Protein AF-A0A0G0TPB8-F1 (afdb_monomer)

Radius of gyration: 19.79 Å; Cα contacts (8 Å, |Δi|>4): 328; chains: 1; bounding box: 51×43×64 Å

Solvent-accessible surface area (backbone atoms only — not comparable to full-atom values): 12669 Å² total; per-residue (Å²): 131,54,72,66,58,53,48,56,53,43,53,53,51,71,68,60,55,31,54,66,52,19,24,69,73,69,74,42,56,58,91,83,31,72,67,28,42,52,45,13,52,51,45,42,54,52,45,52,55,52,38,32,52,50,25,52,74,71,70,32,34,21,80,76,39,40,36,69,59,51,52,48,49,42,44,77,72,57,35,41,78,72,44,77,49,76,49,82,45,75,45,99,87,70,53,73,44,65,36,38,38,36,35,29,36,23,84,87,65,58,31,41,33,45,36,30,37,32,61,57,96,49,86,88,48,72,45,17,56,58,49,32,36,37,39,42,25,28,46,46,74,87,50,80,77,90,56,65,54,66,80,59,45,80,70,40,48,72,51,78,59,88,51,33,35,39,37,37,35,58,43,52,45,41,36,57,64,50,51,52,50,48,60,74,69,30,55,67,35,80,68,71,88,89,55,69,51,73,86,48,48,84,78,52,70,69,80,65,91,75,59,54,66,72,54,33,53,65,60,54,69,63,70,85,126

Foldseek 3Di:
DDLVVLLVVLLVLLPDQLLVVLCVVVVDHPVPDPVSVVSSVVSVVVSLVVNQVSCVVSLAAHAFAFPVSLVVVVVVVQKDWQDKDWDWDQDPVRDIDIKIWTWIARPPLGKIKTWMWDDPPPNVDGITTPWMKMKFKFFQQPPDPPHPVVSLVSFWDWDDDPRMIIIMGIRNHCVVSNVVVRVVRGRTDDDDQPDAPPVCCVVPVPPPPRGDVVVCSNRVVPPPD

Secondary structure (DSSP, 8-state):
--HHHHHHHHHHHHT--HHHHHHHHHSS-TTT-HHHHHHHHHHHHHHHHHHHHHHHHTT---TT-BHHHHHHHHHHTT-EEEEEEE--EE-TTS-EE--EEEEEEETTTTEEEEEEEE--SSTTSPPEEEEEEEEEEEE-TT-TTT--HHHHHTT-EEEEETTEEEEEEESSS-HHHHHHHHHHHS-B-PPPSSS--HHHHTTS-S--TT--HHHHHHTT-----

pLDDT: mean 84.25, std 13.49, range [40.12, 98.12]

Mean predicted aligned error: 7.05 Å

Nearest PDB structures (foldseek):
  7yyh-assembly1_P  TM=4.999E-01  e=2.834E-01  Homo sapiens
  5ay6-assembly2_B  TM=5.847E-01  e=3.448E+00  Caulobacter vibrioides CB15
  5boi-assembly1_A  TM=3.529E-01  e=2.296E+00  Priestia megaterium QM B1551
  6etz-assembly1_A  TM=4.409E-01  e=3.254E+00  Arthrobacter sp. 32cB

Structure (mmCIF, N/CA/C/O backbone):
data_AF-A0A0G0TPB8-F1
#
_entry.id   AF-A0A0G0TPB8-F1
#
loop_
_atom_site.group_PDB
_atom_site.id
_atom_site.type_symbol
_atom_site.label_atom_id
_atom_site.label_alt_id
_atom_site.label_comp_id
_atom_site.label_asym_id
_atom_site.label_entity_id
_atom_site.label_seq_id
_atom_site.pdbx_PDB_ins_code
_atom_site.Cartn_x
_atom_site.Cartn_y
_atom_site.Cartn_z
_atom_site.occupancy
_atom_site.B_iso_or_equiv
_atom_site.auth_seq_id
_atom_site.auth_comp_id
_atom_site.auth_asym_id
_atom_site.auth_atom_id
_atom_site.pdbx_PDB_model_num
ATOM 1 N N . MET A 1 1 ? 5.332 -19.144 14.703 1.00 65.06 1 MET A N 1
ATOM 2 C CA . MET A 1 1 ? 4.129 -18.296 14.559 1.00 65.06 1 MET A CA 1
ATOM 3 C C . MET A 1 1 ? 3.585 -18.576 13.172 1.00 65.06 1 MET A C 1
ATOM 5 O O . MET A 1 1 ? 4.408 -18.693 12.275 1.00 65.06 1 MET A O 1
ATOM 9 N N . SER A 1 2 ? 2.285 -18.808 13.004 1.00 84.50 2 SER A N 1
ATOM 10 C CA . SER A 1 2 ? 1.725 -19.054 11.665 1.00 84.50 2 SER A CA 1
ATOM 11 C C . SER A 1 2 ? 1.665 -17.760 10.846 1.00 84.50 2 SER A C 1
ATOM 13 O O . SER A 1 2 ? 1.610 -16.671 11.423 1.00 84.50 2 SER A O 1
ATOM 15 N N . ASP A 1 3 ? 1.621 -17.877 9.518 1.00 78.25 3 ASP A N 1
ATOM 16 C CA . ASP A 1 3 ? 1.473 -16.731 8.606 1.00 78.25 3 ASP A CA 1
ATOM 17 C C . ASP A 1 3 ? 0.225 -15.899 8.943 1.00 78.25 3 ASP A C 1
ATOM 19 O O . ASP A 1 3 ? 0.267 -14.671 8.972 1.00 78.25 3 ASP A O 1
ATOM 23 N N . GLU A 1 4 ? -0.864 -16.567 9.332 1.00 78.81 4 GLU A N 1
ATOM 24 C CA . GLU A 1 4 ? -2.094 -15.907 9.772 1.00 78.81 4 GLU A CA 1
ATOM 25 C C . GLU A 1 4 ? -1.892 -15.086 11.057 1.00 78.81 4 GLU A C 1
ATOM 27 O O . GLU A 1 4 ? -2.358 -13.954 11.163 1.00 78.81 4 GLU A O 1
ATOM 32 N N . GLN A 1 5 ? -1.139 -15.598 12.035 1.00 84.50 5 GLN A N 1
ATOM 33 C CA . GLN A 1 5 ? -0.841 -14.847 13.261 1.00 84.50 5 GLN A CA 1
ATOM 34 C C . GLN A 1 5 ? 0.007 -13.601 12.976 1.00 84.50 5 GLN A C 1
ATOM 36 O O . GLN A 1 5 ? -0.231 -12.541 13.565 1.00 84.50 5 GLN A O 1
ATOM 41 N N . LEU A 1 6 ? 0.979 -13.715 12.068 1.00 79.38 6 LEU A N 1
ATOM 42 C CA . LEU A 1 6 ? 1.801 -12.592 11.618 1.00 79.38 6 LEU A CA 1
ATOM 43 C C . LEU A 1 6 ? 0.958 -11.536 10.890 1.00 79.38 6 LEU A C 1
ATOM 45 O O . LEU A 1 6 ? 1.081 -10.343 11.179 1.00 79.38 6 LEU A O 1
ATOM 49 N N . ARG A 1 7 ? 0.028 -11.964 10.032 1.00 78.19 7 ARG A N 1
ATOM 50 C CA . ARG A 1 7 ? -0.902 -11.078 9.321 1.00 78.19 7 ARG A CA 1
ATOM 51 C C . ARG A 1 7 ? -1.844 -10.343 10.269 1.00 78.19 7 ARG A C 1
ATOM 53 O O . ARG A 1 7 ? -1.973 -9.123 10.188 1.00 78.19 7 ARG A O 1
ATOM 60 N N . GLN A 1 8 ? -2.446 -11.044 11.226 1.00 83.12 8 GLN A N 1
ATOM 61 C CA . GLN A 1 8 ? -3.295 -10.415 12.243 1.00 83.12 8 GLN A CA 1
ATOM 62 C C . GLN A 1 8 ? -2.513 -9.408 13.093 1.00 83.12 8 GLN A C 1
ATOM 64 O O . GLN A 1 8 ? -3.030 -8.353 13.467 1.00 83.12 8 GLN A O 1
ATOM 69 N N . ARG A 1 9 ? -1.237 -9.689 13.376 1.00 86.31 9 ARG A N 1
ATOM 70 C CA . ARG A 1 9 ? -0.341 -8.746 14.058 1.00 86.31 9 ARG A CA 1
ATOM 71 C C . ARG A 1 9 ? -0.072 -7.499 13.204 1.00 86.31 9 ARG A C 1
ATOM 73 O O . ARG A 1 9 ? -0.053 -6.404 13.768 1.00 86.31 9 ARG A O 1
ATOM 80 N N . ALA A 1 10 ? 0.093 -7.641 11.888 1.00 86.56 10 ALA A N 1
ATOM 81 C CA . ALA A 1 10 ? 0.250 -6.518 10.960 1.00 86.56 10 ALA A CA 1
ATOM 82 C C . ALA A 1 10 ? -1.021 -5.658 10.878 1.00 86.56 10 ALA A C 1
ATOM 84 O O . ALA A 1 10 ? -0.946 -4.443 11.062 1.00 86.56 10 ALA A O 1
ATOM 85 N N . LEU A 1 11 ? -2.195 -6.277 10.712 1.00 83.56 11 LEU A N 1
ATOM 86 C CA . LEU A 1 11 ? -3.485 -5.576 10.682 1.00 83.56 11 LEU A CA 1
ATOM 87 C C . LEU A 1 11 ? -3.738 -4.787 11.971 1.00 83.56 11 LEU A C 1
ATOM 89 O O . LEU A 1 11 ? -4.071 -3.606 11.914 1.00 83.56 11 LEU A O 1
ATOM 93 N N . LYS A 1 12 ? -3.476 -5.387 13.138 1.00 86.00 12 LYS A N 1
ATOM 94 C CA . LYS A 1 12 ? -3.580 -4.686 14.428 1.00 86.00 12 LYS A CA 1
ATOM 95 C C . LYS A 1 12 ? -2.641 -3.484 14.528 1.00 86.00 12 LYS A C 1
ATOM 97 O O . LYS A 1 12 ? -3.030 -2.461 15.076 1.00 86.00 12 LYS A O 1
ATOM 102 N N . ALA A 1 13 ? -1.415 -3.590 14.010 1.00 87.81 13 ALA A N 1
ATOM 103 C CA . ALA A 1 13 ? -0.473 -2.468 14.000 1.00 87.81 13 ALA A CA 1
ATOM 104 C C . ALA A 1 13 ? -0.914 -1.337 13.051 1.00 87.81 13 ALA A C 1
ATOM 106 O O . ALA A 1 13 ? -0.653 -0.164 13.325 1.00 87.81 13 ALA A O 1
ATOM 107 N N . LEU A 1 14 ? -1.589 -1.682 11.949 1.00 86.81 14 LEU A N 1
ATOM 108 C CA . LEU A 1 14 ? -2.153 -0.724 10.993 1.00 86.81 14 LEU A CA 1
ATOM 109 C C . LEU A 1 14 ? -3.384 0.006 11.545 1.00 86.81 14 LEU A C 1
ATOM 111 O O . LEU A 1 14 ? -3.577 1.168 11.214 1.00 86.81 14 LEU A O 1
ATOM 115 N N . MET A 1 15 ? -4.176 -0.652 12.394 1.00 86.56 15 MET A N 1
ATOM 116 C CA . MET A 1 15 ? -5.369 -0.083 13.038 1.00 86.56 15 MET A CA 1
ATOM 117 C C . MET A 1 15 ? -5.074 0.674 14.343 1.00 86.56 15 MET A C 1
ATOM 119 O O . MET A 1 15 ? -5.999 1.107 15.023 1.00 86.56 15 MET A O 1
ATOM 123 N N . PHE A 1 16 ? -3.806 0.798 14.740 1.00 89.56 16 PHE A N 1
ATOM 124 C CA . PHE A 1 16 ? -3.444 1.474 15.981 1.00 89.56 16 PHE A CA 1
ATOM 125 C C . PHE A 1 16 ? -3.692 2.984 15.881 1.00 89.56 16 PHE A C 1
ATOM 127 O O . PHE A 1 16 ? -3.010 3.678 15.123 1.00 89.56 16 PHE A O 1
ATOM 134 N N . ASP A 1 17 ? -4.616 3.481 16.700 1.00 91.00 17 ASP A N 1
ATOM 135 C CA . ASP A 1 17 ? -4.888 4.905 16.864 1.00 91.00 17 ASP A CA 1
ATOM 136 C C . ASP A 1 17 ? -4.064 5.467 18.029 1.00 91.00 17 ASP A C 1
ATOM 138 O O . ASP A 1 17 ? -4.270 5.138 19.202 1.00 91.00 17 ASP A O 1
ATOM 142 N N . SER A 1 18 ? -3.081 6.303 17.692 1.00 94.00 18 SER A N 1
ATOM 143 C CA . SER A 1 18 ? -2.176 6.895 18.673 1.00 94.00 18 SER A CA 1
ATOM 144 C C . SER A 1 18 ? -2.835 7.948 19.558 1.00 94.00 18 SER A C 1
ATOM 146 O O . SER A 1 18 ? -2.390 8.107 20.692 1.00 94.00 18 SER A O 1
ATOM 148 N N . LEU A 1 19 ? -3.844 8.669 19.057 1.00 94.12 19 LEU A N 1
ATOM 149 C CA . LEU A 1 19 ? -4.528 9.704 19.834 1.00 94.12 19 LEU A CA 1
ATOM 150 C C . LEU A 1 19 ? -5.534 9.064 20.781 1.00 94.12 19 LEU A C 1
ATOM 152 O O . LEU A 1 19 ? -5.430 9.294 21.979 1.00 94.12 19 LEU A O 1
ATOM 156 N N . ASP A 1 20 ? -6.391 8.169 20.289 1.00 94.62 20 ASP A N 1
ATOM 157 C CA . ASP A 1 20 ? -7.335 7.420 21.135 1.00 94.62 20 ASP A CA 1
ATOM 158 C C . ASP A 1 20 ? -6.603 6.639 22.244 1.00 94.62 20 ASP A C 1
ATOM 160 O O . ASP A 1 20 ? -7.018 6.632 23.404 1.00 94.62 20 ASP A O 1
ATOM 164 N N . THR A 1 21 ? -5.447 6.041 21.930 1.00 95.69 21 THR A N 1
ATOM 165 C CA . THR A 1 21 ? -4.610 5.390 22.951 1.00 95.69 21 THR A CA 1
ATOM 166 C C . THR A 1 21 ? -4.094 6.387 23.992 1.00 95.69 21 THR A C 1
ATOM 168 O O . THR A 1 21 ? -4.091 6.073 25.182 1.00 95.69 21 THR A O 1
ATOM 171 N N . ALA A 1 22 ? -3.649 7.574 23.572 1.00 96.62 22 ALA A N 1
ATOM 172 C CA . ALA A 1 22 ? -3.155 8.594 24.491 1.00 96.62 22 ALA A CA 1
ATOM 173 C C . ALA A 1 22 ? -4.271 9.124 25.402 1.00 96.62 22 ALA A C 1
ATOM 175 O O . ALA A 1 22 ? -4.070 9.174 26.613 1.00 96.62 22 ALA A O 1
ATOM 176 N N . GLU A 1 23 ? -5.450 9.419 24.853 1.00 97.56 23 GLU A N 1
ATOM 177 C CA . GLU A 1 23 ? -6.621 9.871 25.616 1.00 97.56 23 GLU A CA 1
ATOM 178 C C . GLU A 1 23 ? -7.061 8.836 26.656 1.00 97.56 23 GLU A C 1
ATOM 180 O O . GLU A 1 23 ? -7.359 9.180 27.799 1.00 97.56 23 GLU A O 1
ATOM 185 N N . LYS A 1 24 ? -7.037 7.543 26.305 1.00 97.19 24 LYS A N 1
ATOM 186 C CA . LYS A 1 24 ? -7.332 6.449 27.248 1.00 97.19 24 LYS A CA 1
ATOM 187 C C . LYS A 1 24 ? -6.331 6.361 28.398 1.00 97.19 24 LYS A C 1
ATOM 189 O O . LYS A 1 24 ? -6.709 5.952 29.492 1.00 97.19 24 LYS A O 1
ATOM 194 N N . ILE A 1 25 ? -5.066 6.707 28.159 1.00 96.75 25 ILE A N 1
ATOM 195 C CA . ILE A 1 25 ? -4.014 6.680 29.184 1.00 96.75 25 ILE A CA 1
ATOM 196 C C . ILE A 1 25 ? -4.107 7.907 30.095 1.00 96.75 25 ILE A C 1
ATOM 198 O O . ILE A 1 25 ? -3.975 7.770 31.310 1.00 96.75 25 ILE A O 1
ATOM 202 N N . THR A 1 26 ? -4.312 9.100 29.532 1.00 96.44 26 THR A N 1
ATOM 203 C CA . THR A 1 26 ? -4.343 10.357 30.299 1.00 96.44 26 THR A CA 1
ATOM 204 C C . THR A 1 26 ? -5.707 10.645 30.920 1.00 96.44 26 THR A C 1
ATOM 206 O O . THR A 1 26 ? -5.790 11.407 31.883 1.00 96.44 26 THR A O 1
ATOM 209 N N . GLY A 1 27 ? -6.777 10.057 30.380 1.00 97.69 27 GLY A N 1
ATOM 210 C CA . GLY A 1 27 ? -8.162 10.376 30.724 1.00 97.69 27 GLY A CA 1
ATOM 211 C C . GLY A 1 27 ? -8.611 11.755 30.232 1.00 97.69 27 GLY A C 1
ATOM 212 O O . GLY A 1 27 ? -9.632 12.259 30.701 1.00 97.69 27 GLY A O 1
ATOM 213 N N . LYS A 1 28 ? -7.850 12.389 29.334 1.00 97.44 28 LYS A N 1
ATOM 214 C CA . LYS A 1 28 ? -8.099 13.742 28.825 1.00 97.44 28 LYS A CA 1
ATOM 215 C C . LYS A 1 28 ? -8.183 13.739 27.303 1.00 97.44 28 LYS A C 1
ATOM 217 O O . LYS A 1 28 ? -7.559 12.911 26.655 1.00 97.44 28 LYS A O 1
ATOM 222 N N . SER A 1 29 ? -8.929 14.697 26.760 1.00 96.38 29 SER A N 1
ATOM 223 C CA . SER A 1 29 ? -9.060 14.913 25.317 1.00 96.38 29 SER A CA 1
ATOM 224 C C . SER A 1 29 ? -7.788 15.525 24.732 1.00 96.38 29 SER A C 1
ATOM 226 O O . SER A 1 29 ? -7.247 16.482 25.297 1.00 96.38 29 SER A O 1
ATOM 228 N N . TYR A 1 30 ? -7.346 15.052 23.563 1.00 94.19 30 TYR A N 1
ATOM 229 C CA . TYR A 1 30 ? -6.230 15.680 22.844 1.00 94.19 30 TYR A CA 1
ATOM 230 C C . TYR A 1 30 ? -6.567 17.105 22.386 1.00 94.19 30 TYR A C 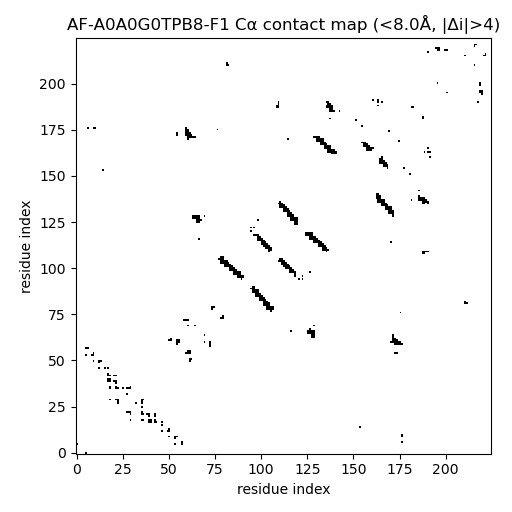1
ATOM 232 O O . TYR A 1 30 ? -5.656 17.882 22.113 1.00 94.19 30 TYR A O 1
ATOM 240 N N . ALA A 1 31 ? -7.853 17.457 22.276 1.00 95.69 31 ALA A N 1
ATOM 241 C CA . ALA A 1 31 ? -8.271 18.795 21.863 1.00 95.69 31 ALA A CA 1
ATOM 242 C C . ALA A 1 31 ? -7.902 19.866 22.902 1.00 95.69 31 ALA A C 1
ATOM 244 O O . ALA A 1 31 ? -7.664 21.015 22.534 1.00 95.69 31 ALA A O 1
ATOM 245 N N . ASP A 1 32 ? -7.816 19.474 24.177 1.00 96.31 32 ASP A N 1
ATOM 246 C CA . ASP A 1 32 ? -7.723 20.403 25.305 1.00 96.31 32 ASP A CA 1
ATOM 247 C C . ASP A 1 32 ? -6.453 20.213 26.153 1.00 96.31 32 ASP A C 1
ATOM 249 O O . ASP A 1 32 ? -6.181 21.016 27.046 1.00 96.31 32 ASP A O 1
ATOM 253 N N . ASP A 1 33 ? -5.661 19.164 25.904 1.00 97.50 33 ASP A N 1
ATOM 254 C CA . ASP A 1 33 ? -4.532 18.789 26.757 1.00 97.50 33 ASP A CA 1
ATOM 255 C C . ASP A 1 33 ? -3.244 18.513 25.962 1.00 97.50 33 ASP A C 1
ATOM 257 O O . ASP A 1 33 ? -3.110 17.538 25.219 1.00 97.50 33 ASP A O 1
ATOM 261 N N . ALA A 1 34 ? -2.249 19.382 26.164 1.00 96.75 34 ALA A N 1
ATOM 262 C CA . ALA A 1 34 ? -0.961 19.311 25.475 1.00 96.75 34 ALA A CA 1
ATOM 263 C C . ALA A 1 34 ? -0.146 18.052 25.830 1.00 96.75 34 ALA A C 1
ATOM 265 O O . ALA A 1 34 ? 0.594 17.542 24.986 1.00 96.75 34 ALA A O 1
ATOM 266 N N . GLU A 1 35 ? -0.283 17.528 27.053 1.00 96.38 35 GLU A N 1
ATOM 267 C CA . GLU A 1 35 ? 0.393 16.290 27.463 1.00 96.38 35 GLU A CA 1
ATOM 268 C C . GLU A 1 35 ? -0.161 15.082 26.698 1.00 96.38 35 GLU A C 1
ATOM 270 O O . GLU A 1 35 ? 0.608 14.241 26.227 1.00 96.38 35 GLU A O 1
ATOM 275 N N . THR A 1 36 ? -1.477 15.033 26.493 1.00 96.94 36 THR A N 1
ATOM 276 C CA . THR A 1 36 ? -2.160 14.010 25.692 1.00 96.94 36 THR A CA 1
ATOM 277 C C . THR A 1 36 ? -1.712 14.062 24.234 1.00 96.94 36 THR A C 1
ATOM 279 O O . THR A 1 36 ? -1.386 13.022 23.658 1.00 96.94 36 THR A O 1
ATOM 282 N N . ILE A 1 37 ? -1.581 15.260 23.650 1.00 95.62 37 ILE A N 1
ATOM 283 C CA . ILE A 1 37 ? -1.002 15.436 22.306 1.00 95.62 37 ILE A CA 1
ATOM 284 C C . ILE A 1 37 ? 0.427 14.873 22.254 1.00 95.62 37 ILE A C 1
ATOM 286 O O . ILE A 1 37 ? 0.766 14.102 21.351 1.00 95.62 37 ILE A O 1
ATOM 290 N N . GLN A 1 38 ? 1.273 15.226 23.227 1.00 96.88 38 GLN A N 1
ATOM 291 C CA . GLN A 1 38 ? 2.673 14.796 23.272 1.00 96.88 38 GLN A CA 1
ATOM 292 C C . GLN A 1 38 ? 2.809 13.273 23.433 1.00 96.88 38 GLN A C 1
ATOM 294 O O . GLN A 1 38 ? 3.652 12.639 22.780 1.00 96.88 38 GLN A O 1
ATOM 299 N N . LEU A 1 39 ? 1.964 12.666 24.268 1.00 96.31 39 LEU A N 1
ATOM 300 C CA . LEU A 1 39 ? 1.881 11.216 24.401 1.00 96.31 39 LEU A CA 1
ATOM 301 C C . LEU A 1 39 ? 1.417 10.577 23.088 1.00 96.31 39 LEU A C 1
ATOM 303 O O . LEU A 1 39 ? 2.039 9.618 22.633 1.00 96.31 39 LEU A O 1
ATOM 307 N N . GLY A 1 40 ? 0.414 11.157 22.427 1.00 96.69 40 GLY A N 1
ATOM 308 C CA . GLY A 1 40 ? -0.051 10.731 21.107 1.00 96.69 40 GLY A CA 1
ATOM 309 C C . GLY A 1 40 ? 1.072 10.715 20.070 1.00 96.69 40 GLY A C 1
ATOM 310 O O . GLY A 1 40 ? 1.270 9.710 19.384 1.00 96.69 40 GLY A O 1
ATOM 311 N N . PHE A 1 41 ? 1.896 11.765 20.009 1.00 96.12 41 PHE A N 1
ATOM 312 C CA . PHE A 1 41 ? 3.087 11.780 19.151 1.00 96.12 41 PHE A CA 1
ATOM 313 C C . PHE A 1 41 ? 4.083 10.673 19.506 1.00 96.12 41 PHE A C 1
ATOM 315 O O . PHE A 1 41 ? 4.636 10.031 18.610 1.00 96.12 41 PHE A O 1
ATOM 322 N N . THR A 1 42 ? 4.299 10.408 20.793 1.00 95.88 42 THR A N 1
ATOM 323 C CA . THR A 1 42 ? 5.200 9.339 21.248 1.00 95.88 42 THR A CA 1
ATOM 324 C C . THR A 1 42 ? 4.689 7.964 20.816 1.00 95.88 42 THR A C 1
ATOM 326 O O . THR A 1 42 ? 5.435 7.185 20.213 1.00 95.88 42 THR A O 1
ATOM 329 N N . CYS A 1 43 ? 3.401 7.689 21.038 1.00 94.69 43 CYS A N 1
ATOM 330 C CA . CYS A 1 43 ? 2.726 6.473 20.592 1.00 94.69 43 CYS A CA 1
ATOM 331 C C . CYS A 1 43 ? 2.801 6.312 19.068 1.00 94.69 43 CYS A C 1
ATOM 333 O O . CYS A 1 43 ? 3.106 5.222 18.580 1.00 94.69 43 CYS A O 1
ATOM 335 N N . LEU A 1 44 ? 2.602 7.394 18.308 1.00 94.12 44 LEU A N 1
ATOM 336 C CA . LEU A 1 44 ? 2.725 7.392 16.850 1.00 94.12 44 LEU A CA 1
ATOM 337 C C . LEU A 1 44 ? 4.130 6.972 16.397 1.00 94.12 44 LEU A C 1
ATOM 339 O O . LEU A 1 44 ? 4.258 6.125 15.513 1.00 94.12 44 LEU A O 1
ATOM 343 N N . GLN A 1 45 ? 5.189 7.536 16.987 1.00 94.06 45 GLN A N 1
ATOM 344 C CA . GLN A 1 45 ? 6.570 7.202 16.610 1.00 94.06 45 GLN A CA 1
ATOM 345 C C . GLN A 1 45 ? 6.924 5.751 16.952 1.00 94.06 45 GLN A C 1
ATOM 347 O O . GLN A 1 45 ? 7.496 5.037 16.123 1.00 94.06 45 GLN A O 1
ATOM 352 N N . GLN A 1 46 ? 6.528 5.281 18.137 1.00 93.75 46 GLN A N 1
ATOM 353 C CA . GLN A 1 46 ? 6.721 3.884 18.529 1.00 93.75 46 GLN A CA 1
ATOM 354 C C . GLN A 1 46 ? 5.962 2.930 17.600 1.00 93.75 46 GLN A C 1
ATOM 356 O O . GLN A 1 46 ? 6.538 1.943 17.129 1.00 93.75 46 GLN A O 1
ATOM 361 N N . ASN A 1 47 ? 4.703 3.241 17.268 1.00 93.19 47 ASN A N 1
ATOM 362 C CA . ASN A 1 47 ? 3.923 2.418 16.352 1.00 93.19 47 ASN A CA 1
ATOM 363 C C . ASN A 1 47 ? 4.509 2.423 14.936 1.00 93.19 47 ASN A C 1
ATOM 365 O O . ASN A 1 47 ? 4.567 1.370 14.311 1.00 93.19 47 ASN A O 1
ATOM 369 N N . LYS A 1 48 ? 5.025 3.556 14.437 1.00 91.62 48 LYS A N 1
ATOM 370 C CA . LYS A 1 48 ? 5.723 3.616 13.138 1.00 91.62 48 LYS A CA 1
ATOM 371 C C . LYS A 1 48 ? 6.904 2.645 13.079 1.00 91.62 48 LYS A C 1
ATOM 373 O O . LYS A 1 48 ? 7.006 1.879 12.122 1.00 91.62 48 LYS A O 1
ATOM 378 N N . MET A 1 49 ? 7.761 2.631 14.104 1.00 92.31 49 MET A N 1
ATOM 379 C CA . MET A 1 49 ? 8.899 1.702 14.171 1.00 92.31 49 MET A CA 1
ATOM 380 C C . MET A 1 49 ? 8.443 0.243 14.254 1.00 92.31 49 MET A C 1
ATOM 382 O O . MET A 1 49 ? 8.923 -0.604 13.499 1.00 92.31 49 MET A O 1
ATOM 386 N N . ARG A 1 50 ? 7.475 -0.046 15.131 1.00 92.50 50 ARG A N 1
ATOM 387 C CA . ARG A 1 50 ? 6.909 -1.389 15.303 1.00 92.50 50 ARG A CA 1
ATOM 388 C C . ARG A 1 50 ? 6.265 -1.906 14.015 1.00 92.50 50 ARG A C 1
ATOM 390 O O . ARG A 1 50 ? 6.535 -3.034 13.614 1.00 92.50 50 ARG A O 1
ATOM 397 N N . LYS A 1 51 ? 5.432 -1.089 13.369 1.00 92.94 51 LYS A N 1
ATOM 398 C CA . LYS A 1 51 ? 4.754 -1.402 12.107 1.00 92.94 51 LYS A CA 1
ATOM 399 C C . LYS A 1 51 ? 5.767 -1.692 11.007 1.00 92.94 51 LYS A C 1
ATOM 401 O O . LYS A 1 51 ? 5.641 -2.710 10.337 1.00 92.94 51 LYS A O 1
ATOM 406 N N . ARG A 1 52 ? 6.804 -0.858 10.867 1.00 94.31 52 ARG A N 1
ATOM 407 C CA . ARG A 1 52 ? 7.885 -1.091 9.900 1.00 94.31 52 ARG A CA 1
ATOM 408 C C . ARG A 1 52 ? 8.550 -2.451 10.106 1.00 94.31 52 ARG A C 1
ATOM 410 O O . ARG A 1 52 ? 8.720 -3.174 9.135 1.00 94.31 52 ARG A O 1
ATOM 417 N N . ALA A 1 53 ? 8.896 -2.799 11.346 1.00 93.56 53 ALA A N 1
ATOM 418 C CA . ALA A 1 53 ? 9.527 -4.082 11.649 1.00 93.56 53 ALA A CA 1
ATOM 419 C C . ALA A 1 53 ? 8.620 -5.273 11.299 1.00 93.56 53 ALA A C 1
ATOM 421 O O . ALA A 1 53 ? 9.080 -6.211 10.661 1.00 93.56 53 ALA A O 1
ATOM 422 N N . ILE A 1 54 ? 7.332 -5.209 11.660 1.00 93.50 54 ILE A N 1
ATOM 423 C CA . ILE A 1 54 ? 6.362 -6.278 11.369 1.00 93.50 54 ILE A CA 1
ATOM 424 C C . ILE A 1 54 ? 6.153 -6.444 9.861 1.00 93.50 54 ILE A C 1
ATOM 426 O O . ILE A 1 54 ? 6.166 -7.565 9.372 1.00 93.50 54 ILE A O 1
ATOM 430 N N . LEU A 1 55 ? 5.961 -5.345 9.127 1.00 95.06 55 LEU A N 1
ATOM 431 C CA . LEU A 1 55 ? 5.741 -5.387 7.679 1.00 95.06 55 LEU A CA 1
ATOM 432 C C . LEU A 1 55 ? 6.977 -5.910 6.935 1.00 95.06 55 LEU A C 1
ATOM 434 O O . LEU A 1 55 ? 6.844 -6.742 6.045 1.00 95.06 55 LEU A O 1
ATOM 438 N N . ALA A 1 56 ? 8.176 -5.492 7.350 1.00 94.38 56 ALA A N 1
ATOM 439 C CA . ALA A 1 56 ? 9.423 -6.024 6.806 1.00 94.38 56 ALA A CA 1
ATOM 440 C C . ALA A 1 56 ? 9.591 -7.528 7.098 1.00 94.38 56 ALA A C 1
ATOM 442 O O . ALA A 1 56 ? 10.008 -8.274 6.218 1.00 94.38 56 ALA A O 1
ATOM 443 N N . GLU A 1 57 ? 9.236 -7.979 8.308 1.00 92.94 57 GLU A N 1
ATOM 444 C CA . GLU A 1 57 ? 9.295 -9.392 8.724 1.00 92.94 57 GLU A CA 1
ATOM 445 C C . GLU A 1 57 ? 8.444 -10.298 7.819 1.00 92.94 57 GLU A C 1
ATOM 447 O O . GLU A 1 57 ? 8.845 -11.424 7.537 1.00 92.94 57 GLU A O 1
ATOM 452 N N . ILE A 1 58 ? 7.307 -9.800 7.320 1.00 92.94 58 ILE A N 1
ATOM 453 C CA . ILE A 1 58 ? 6.394 -10.553 6.443 1.00 92.94 58 ILE A CA 1
ATOM 454 C C . ILE A 1 58 ? 6.622 -10.304 4.942 1.00 92.94 58 ILE A C 1
ATOM 456 O O . ILE A 1 58 ? 5.834 -10.771 4.124 1.00 92.94 58 ILE A O 1
ATOM 460 N N . GLY A 1 59 ? 7.670 -9.561 4.568 1.00 94.44 59 GLY A N 1
ATOM 461 C CA . GLY A 1 59 ? 7.977 -9.262 3.165 1.00 94.44 59 GLY A CA 1
ATOM 462 C C . GLY A 1 59 ? 7.005 -8.287 2.489 1.00 94.44 59 GLY A C 1
ATOM 463 O O . GLY A 1 59 ? 6.846 -8.329 1.272 1.00 94.44 59 GLY A O 1
ATOM 464 N N . ASP A 1 60 ? 6.346 -7.420 3.259 1.00 96.12 60 ASP A N 1
ATOM 465 C CA . ASP A 1 60 ? 5.419 -6.408 2.749 1.00 96.12 60 ASP A CA 1
ATOM 466 C C . ASP A 1 60 ? 6.108 -5.038 2.593 1.00 96.12 60 ASP A C 1
ATOM 468 O O . ASP A 1 60 ? 7.206 -4.789 3.103 1.00 96.12 60 ASP A O 1
ATOM 472 N N . THR A 1 61 ? 5.454 -4.108 1.899 1.00 96.69 61 THR A N 1
ATOM 473 C CA . THR A 1 61 ? 5.921 -2.727 1.810 1.00 96.69 61 THR A CA 1
ATOM 474 C C . THR A 1 61 ? 5.819 -2.036 3.163 1.00 96.69 61 THR A C 1
ATOM 476 O O . THR A 1 61 ? 4.912 -2.274 3.963 1.00 96.69 61 THR A O 1
ATOM 479 N N . HIS A 1 62 ? 6.760 -1.140 3.436 1.00 95.56 62 HIS A N 1
ATOM 480 C CA . HIS A 1 62 ? 6.817 -0.392 4.683 1.00 95.56 62 HIS A CA 1
ATOM 481 C C . HIS A 1 62 ? 7.463 0.975 4.470 1.00 95.56 62 HIS A C 1
ATOM 483 O O . HIS A 1 62 ? 8.191 1.196 3.499 1.00 95.56 62 HIS A O 1
ATOM 489 N N . ALA A 1 63 ? 7.277 1.885 5.429 1.00 91.56 63 ALA A N 1
ATOM 490 C CA . ALA A 1 63 ? 7.901 3.201 5.387 1.00 91.56 63 ALA A CA 1
ATOM 491 C C . ALA A 1 63 ? 9.419 3.095 5.149 1.00 91.56 63 ALA A C 1
ATOM 493 O O . ALA A 1 63 ? 10.134 2.393 5.874 1.00 91.56 63 ALA A O 1
ATOM 494 N N . GLY A 1 64 ? 9.895 3.791 4.113 1.00 90.69 64 GLY A N 1
ATOM 495 C CA . GLY A 1 64 ? 11.301 3.803 3.715 1.00 90.69 64 GLY A CA 1
ATOM 496 C C . GLY A 1 64 ? 11.803 2.512 3.061 1.00 90.69 64 GLY A C 1
ATOM 497 O O . GLY A 1 64 ? 13.010 2.283 3.086 1.00 90.69 64 GLY A O 1
ATOM 498 N N . ILE A 1 65 ? 10.921 1.660 2.522 1.00 95.19 65 ILE A N 1
ATOM 499 C CA . ILE A 1 65 ? 11.334 0.520 1.692 1.00 95.19 65 ILE A CA 1
ATOM 500 C C . ILE A 1 65 ? 12.142 1.007 0.482 1.00 95.19 65 ILE A C 1
ATOM 502 O O . ILE A 1 65 ? 11.810 2.026 -0.137 1.00 95.19 65 ILE A O 1
ATOM 506 N N . PHE A 1 66 ? 13.218 0.287 0.157 1.00 95.12 66 PHE A N 1
ATOM 507 C CA . PHE A 1 66 ? 14.020 0.595 -1.018 1.00 95.12 66 PHE A CA 1
ATOM 508 C C . PHE A 1 66 ? 13.228 0.343 -2.295 1.00 95.12 66 PHE A C 1
ATOM 510 O O . PHE A 1 66 ? 12.401 -0.562 -2.382 1.00 95.12 66 PHE A O 1
ATOM 517 N N . TRP A 1 67 ? 13.520 1.140 -3.315 1.00 94.81 67 TRP A N 1
ATOM 518 C CA . TRP A 1 67 ? 12.840 1.073 -4.599 1.00 94.81 67 TRP A CA 1
ATOM 519 C C . TRP A 1 67 ? 12.928 -0.317 -5.236 1.00 94.81 67 TRP A C 1
ATOM 521 O O . TRP A 1 67 ? 11.924 -0.842 -5.699 1.00 94.81 67 TRP A O 1
ATOM 531 N N . ASN A 1 68 ? 14.104 -0.947 -5.196 1.00 94.56 68 ASN A N 1
ATOM 532 C CA . ASN A 1 68 ? 14.299 -2.283 -5.761 1.00 94.56 68 ASN A CA 1
ATOM 533 C C . ASN A 1 68 ? 13.506 -3.361 -5.009 1.00 94.56 68 ASN A C 1
ATOM 535 O O . ASN A 1 68 ? 12.960 -4.259 -5.646 1.00 94.56 68 ASN A O 1
ATOM 539 N N . ASP A 1 69 ? 13.404 -3.252 -3.682 1.00 96.25 69 ASP A N 1
ATOM 540 C CA . ASP A 1 69 ? 12.613 -4.184 -2.874 1.00 96.25 69 ASP A CA 1
ATOM 541 C C . ASP A 1 69 ? 11.117 -4.011 -3.161 1.00 96.25 69 ASP A C 1
ATOM 543 O O . ASP A 1 69 ? 10.400 -4.991 -3.341 1.00 96.25 69 ASP A O 1
ATOM 547 N N . PHE A 1 70 ? 10.653 -2.765 -3.308 1.00 97.38 70 PHE A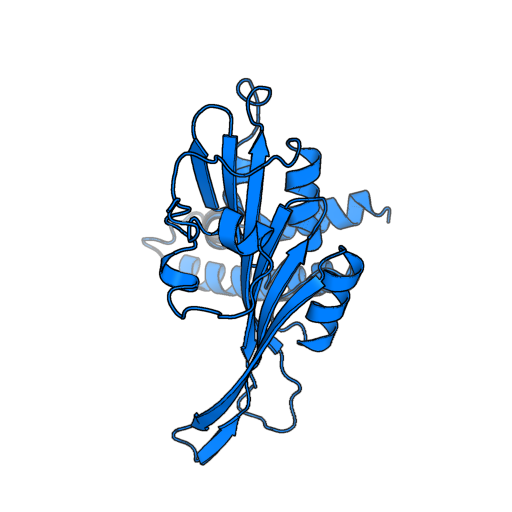 N 1
ATOM 548 C CA . PHE A 1 70 ? 9.295 -2.476 -3.767 1.00 97.38 70 PHE A CA 1
ATOM 549 C C . PHE A 1 70 ? 9.014 -3.077 -5.154 1.00 97.38 70 PHE A C 1
ATOM 551 O O . PHE A 1 70 ? 7.990 -3.736 -5.335 1.00 97.38 70 PHE A O 1
ATOM 558 N N . LEU A 1 71 ? 9.922 -2.892 -6.121 1.00 97.19 71 LEU A N 1
ATOM 559 C CA . LEU A 1 71 ? 9.779 -3.468 -7.461 1.00 97.19 71 LEU A CA 1
ATOM 560 C C . LEU A 1 71 ? 9.700 -4.997 -7.411 1.00 97.19 71 LEU A C 1
ATOM 562 O O . LEU A 1 71 ? 8.856 -5.589 -8.079 1.00 97.19 71 LEU A O 1
ATOM 566 N N . LYS A 1 72 ? 10.536 -5.632 -6.586 1.00 97.81 72 LYS A N 1
ATOM 567 C CA . LYS A 1 72 ? 10.492 -7.079 -6.373 1.00 97.81 72 LYS A CA 1
ATOM 568 C C . LYS A 1 72 ? 9.125 -7.525 -5.849 1.00 97.81 72 LYS A C 1
ATOM 570 O O . LYS A 1 72 ? 8.540 -8.427 -6.432 1.00 97.81 72 LYS A O 1
ATOM 575 N N . ILE A 1 73 ? 8.585 -6.848 -4.832 1.00 98.12 73 ILE A N 1
ATOM 576 C CA . ILE A 1 73 ? 7.260 -7.167 -4.276 1.00 98.12 73 ILE A CA 1
ATOM 577 C C . ILE A 1 73 ? 6.175 -7.088 -5.355 1.00 98.12 73 ILE A C 1
ATOM 579 O O . ILE A 1 73 ? 5.381 -8.015 -5.488 1.00 98.12 73 ILE A O 1
ATOM 583 N N . ILE A 1 74 ? 6.121 -6.016 -6.154 1.00 97.88 74 ILE A N 1
ATOM 584 C CA . ILE A 1 74 ? 5.064 -5.904 -7.176 1.00 97.88 74 ILE A CA 1
ATOM 585 C C . ILE A 1 74 ? 5.229 -6.943 -8.295 1.00 97.88 74 ILE A C 1
ATOM 587 O O . ILE A 1 74 ? 4.226 -7.419 -8.824 1.00 97.88 74 ILE A O 1
ATOM 591 N N . PHE A 1 75 ? 6.460 -7.341 -8.633 1.00 97.88 75 PHE A N 1
ATOM 592 C CA . PHE A 1 75 ? 6.703 -8.433 -9.579 1.00 97.88 75 PHE A CA 1
ATOM 593 C C . PHE A 1 75 ? 6.266 -9.786 -9.021 1.00 97.88 75 PHE A C 1
ATOM 595 O O . PHE A 1 75 ? 5.601 -10.538 -9.732 1.00 97.88 75 PHE A O 1
ATOM 602 N N . ASP A 1 76 ? 6.566 -10.065 -7.752 1.00 97.88 76 ASP A N 1
ATOM 603 C CA . ASP A 1 76 ? 6.127 -11.281 -7.058 1.00 97.88 76 ASP A CA 1
ATOM 604 C C . ASP A 1 76 ? 4.588 -11.340 -6.956 1.00 97.88 76 ASP A C 1
ATOM 606 O O . ASP A 1 76 ? 3.996 -12.417 -7.004 1.00 97.88 76 ASP A O 1
ATOM 610 N N . LEU A 1 77 ? 3.921 -10.180 -6.907 1.00 97.19 77 LEU A N 1
ATOM 611 C CA . LEU A 1 77 ? 2.460 -10.046 -6.988 1.00 97.19 77 LEU A CA 1
ATOM 612 C C . LEU A 1 77 ? 1.889 -10.173 -8.414 1.00 97.19 77 LEU A C 1
ATOM 614 O O . LEU A 1 77 ? 0.675 -10.080 -8.577 1.00 97.19 77 LEU A O 1
ATOM 618 N N . GLY A 1 78 ? 2.720 -10.355 -9.445 1.00 97.12 78 GLY A N 1
ATOM 619 C CA . GLY A 1 78 ? 2.282 -10.541 -10.834 1.00 97.12 78 GLY A CA 1
ATOM 620 C C . GLY A 1 78 ? 2.081 -9.254 -11.643 1.00 97.12 78 GLY A C 1
ATOM 621 O O . GLY A 1 78 ? 1.587 -9.308 -12.776 1.00 97.12 78 GLY A O 1
ATOM 622 N N . PHE A 1 79 ? 2.466 -8.088 -11.114 1.00 96.69 79 PHE A N 1
ATOM 623 C CA . PHE A 1 79 ? 2.431 -6.842 -11.881 1.00 96.69 79 PHE A CA 1
ATOM 624 C C . PHE A 1 79 ? 3.528 -6.811 -12.945 1.00 96.69 79 PHE A C 1
ATOM 626 O O . PHE A 1 79 ? 4.633 -7.318 -12.766 1.00 96.69 79 PHE A O 1
ATOM 633 N N . LYS A 1 80 ? 3.237 -6.134 -14.056 1.00 94.88 80 LYS A N 1
ATOM 634 C CA . LYS A 1 80 ? 4.197 -5.837 -15.123 1.00 94.88 80 LYS A CA 1
ATOM 635 C C . LYS A 1 80 ? 4.353 -4.332 -15.248 1.00 94.88 80 LYS A C 1
ATOM 637 O O . LYS A 1 80 ? 3.351 -3.628 -15.340 1.00 94.88 80 LYS A O 1
ATOM 642 N N . ILE A 1 81 ? 5.588 -3.833 -15.273 1.00 93.12 81 ILE A N 1
ATOM 643 C CA . ILE A 1 81 ? 5.837 -2.420 -15.586 1.00 93.12 81 ILE A CA 1
ATOM 644 C C . ILE A 1 81 ? 5.426 -2.185 -17.040 1.00 93.12 81 ILE A C 1
ATOM 646 O O . ILE A 1 81 ? 5.960 -2.823 -17.945 1.00 93.12 81 ILE A O 1
ATOM 650 N N . ILE A 1 82 ? 4.480 -1.273 -17.247 1.00 88.88 82 ILE A N 1
ATOM 651 C CA . ILE A 1 82 ? 4.029 -0.843 -18.577 1.00 88.88 82 ILE A CA 1
ATOM 652 C C . ILE A 1 82 ? 4.683 0.474 -18.990 1.00 88.88 82 ILE A C 1
ATOM 654 O O . ILE A 1 82 ? 4.850 0.735 -20.175 1.00 88.88 82 ILE A O 1
ATOM 658 N N . GLN A 1 83 ? 5.098 1.284 -18.016 1.00 86.94 83 GLN A N 1
ATOM 659 C CA . GLN A 1 83 ? 5.857 2.499 -18.256 1.00 86.94 83 GLN A CA 1
ATOM 660 C C . GLN A 1 83 ? 6.832 2.745 -17.112 1.00 86.94 83 GLN A C 1
ATOM 662 O O . GLN A 1 83 ? 6.489 2.594 -15.941 1.00 86.94 83 GLN A O 1
ATOM 667 N N . SER A 1 84 ? 8.038 3.181 -17.464 1.00 90.25 84 SER A N 1
ATOM 668 C CA . SER A 1 84 ? 9.025 3.698 -16.525 1.00 90.25 84 SER A CA 1
ATOM 669 C C . SER A 1 84 ? 9.622 4.978 -17.094 1.00 90.25 84 SER A C 1
ATOM 671 O O . SER A 1 84 ? 10.121 4.986 -18.220 1.00 90.25 84 SER A O 1
ATOM 673 N N . LYS A 1 85 ? 9.545 6.070 -16.335 1.00 86.69 85 LYS A N 1
ATOM 674 C CA . LYS A 1 85 ? 10.101 7.372 -16.704 1.00 86.69 85 LYS A CA 1
ATOM 675 C C . LYS A 1 85 ? 11.044 7.827 -15.607 1.00 86.69 85 LYS A C 1
ATOM 677 O O . LYS A 1 85 ? 10.626 8.104 -14.485 1.00 86.69 85 LYS A O 1
ATOM 682 N N . ARG A 1 86 ? 12.321 7.919 -15.955 1.00 86.81 86 ARG A N 1
ATOM 683 C CA . ARG A 1 86 ? 13.354 8.489 -15.098 1.00 86.81 86 ARG A CA 1
ATOM 684 C C . ARG A 1 86 ? 13.474 9.981 -15.396 1.00 86.81 86 ARG A C 1
ATOM 686 O O . ARG A 1 86 ? 13.626 10.353 -16.557 1.00 86.81 86 ARG A O 1
ATOM 693 N N . SER A 1 87 ? 13.415 10.806 -14.361 1.00 82.69 87 SER A N 1
ATOM 694 C CA . SER A 1 87 ? 13.671 12.247 -14.452 1.00 82.69 87 SER A CA 1
ATOM 695 C C . SER A 1 87 ? 15.065 12.557 -13.911 1.00 82.69 87 SER A C 1
ATOM 697 O O . SER A 1 87 ? 15.630 11.769 -13.151 1.00 82.69 87 SER A O 1
ATOM 699 N N . ILE A 1 88 ? 15.642 13.684 -14.320 1.00 85.12 88 ILE A N 1
ATOM 700 C CA . ILE A 1 88 ? 16.838 14.264 -13.701 1.00 85.12 88 ILE A CA 1
ATOM 701 C C . ILE A 1 88 ? 16.394 15.600 -13.122 1.00 85.12 88 ILE A C 1
ATOM 703 O O . ILE A 1 88 ? 15.838 16.422 -13.846 1.00 85.12 88 ILE A O 1
ATOM 707 N N . GLU A 1 89 ? 16.599 15.783 -11.826 1.00 84.25 89 GLU A N 1
ATOM 708 C CA . GLU A 1 89 ? 16.179 16.972 -11.091 1.00 84.25 89 GLU A CA 1
ATOM 709 C C . GLU A 1 89 ? 17.388 17.526 -10.342 1.00 84.25 89 GLU A C 1
ATOM 711 O O . GLU A 1 89 ? 18.077 16.786 -9.640 1.00 84.25 89 GLU A O 1
ATOM 716 N N . GLU A 1 90 ? 17.649 18.819 -10.494 1.00 86.31 90 GLU A N 1
ATOM 717 C CA . GLU A 1 90 ? 18.637 19.541 -9.697 1.00 86.31 90 GLU A CA 1
ATOM 718 C C . GLU A 1 90 ? 17.909 20.258 -8.560 1.00 86.31 90 GLU A C 1
ATOM 720 O O . GLU A 1 90 ? 16.934 20.978 -8.785 1.00 86.31 90 GLU A O 1
ATOM 725 N N . ARG A 1 91 ? 18.339 20.003 -7.326 1.00 81.88 91 ARG A N 1
ATOM 726 C CA . ARG A 1 91 ? 17.779 20.628 -6.125 1.00 81.88 91 ARG A CA 1
ATOM 727 C C . ARG A 1 91 ? 18.416 21.988 -5.860 1.00 81.88 91 ARG A C 1
ATOM 729 O O . ARG A 1 91 ? 19.496 22.286 -6.354 1.00 81.88 91 ARG A O 1
ATOM 736 N N . GLU A 1 92 ? 17.775 22.781 -5.003 1.00 84.12 92 GLU A N 1
ATOM 737 C CA . GLU A 1 92 ? 18.288 24.091 -4.567 1.00 84.12 92 GLU A CA 1
ATOM 738 C C . GLU A 1 92 ? 19.676 24.013 -3.902 1.00 84.12 92 GLU A C 1
ATOM 740 O O . GLU A 1 92 ? 20.432 24.980 -3.937 1.00 84.12 92 GLU A O 1
ATOM 745 N N . ASP A 1 93 ? 20.031 22.862 -3.322 1.00 84.25 93 ASP A N 1
ATOM 746 C CA . ASP A 1 93 ? 21.341 22.587 -2.720 1.00 84.25 93 ASP A CA 1
ATOM 747 C C . ASP A 1 93 ? 22.407 22.117 -3.737 1.00 84.25 93 ASP A C 1
ATOM 749 O O . ASP A 1 93 ? 23.516 21.749 -3.346 1.00 84.25 93 ASP A O 1
ATOM 753 N N . GLY A 1 94 ? 22.089 22.126 -5.036 1.00 82.44 94 GLY A N 1
ATOM 754 C CA . GLY A 1 94 ? 22.969 21.687 -6.123 1.00 82.44 94 GLY A CA 1
ATOM 755 C C . GLY A 1 94 ? 23.085 20.166 -6.264 1.00 82.44 94 GLY A C 1
ATOM 756 O O . GLY A 1 94 ? 23.868 19.681 -7.084 1.00 82.44 94 GLY A O 1
ATOM 757 N N . ILE A 1 95 ? 22.332 19.380 -5.482 1.00 81.56 95 ILE A N 1
ATOM 758 C CA . ILE A 1 95 ? 22.333 17.920 -5.599 1.00 81.56 95 ILE A CA 1
ATOM 759 C C . ILE A 1 95 ? 21.458 17.502 -6.781 1.00 81.56 95 ILE A C 1
ATOM 761 O O . ILE A 1 95 ? 20.252 17.757 -6.815 1.00 81.56 95 ILE A O 1
ATOM 765 N N . VAL A 1 96 ? 22.059 16.777 -7.724 1.00 80.00 96 VAL A N 1
ATOM 766 C CA . VAL A 1 96 ? 21.337 16.144 -8.830 1.00 80.00 96 VAL A CA 1
ATOM 767 C C . VAL A 1 96 ? 20.772 14.804 -8.369 1.00 80.00 96 VAL A C 1
ATOM 769 O O . VAL A 1 96 ? 21.509 13.876 -8.029 1.00 80.00 96 VAL A O 1
ATOM 772 N N . VAL A 1 97 ? 19.449 14.684 -8.386 1.00 82.31 97 VAL A N 1
ATOM 773 C CA . VAL A 1 97 ? 18.723 13.447 -8.097 1.00 82.31 97 VAL A CA 1
ATOM 774 C C . VAL A 1 97 ? 18.036 12.918 -9.344 1.00 82.31 97 VAL A C 1
ATOM 776 O O . VAL A 1 97 ? 17.842 13.619 -10.335 1.00 82.31 97 VAL A O 1
ATOM 779 N N . SER A 1 98 ? 17.684 11.634 -9.316 1.00 83.38 98 SER A N 1
ATOM 780 C CA . SER A 1 98 ? 17.060 10.999 -10.469 1.00 83.38 98 SER A CA 1
ATOM 781 C C . SER A 1 98 ? 15.920 10.061 -10.076 1.00 83.38 98 SER A C 1
ATOM 783 O O . SER A 1 98 ? 16.114 8.838 -10.029 1.00 83.38 98 SER A O 1
ATOM 785 N N . PRO A 1 99 ? 14.746 10.625 -9.733 1.00 84.12 99 PRO A N 1
ATOM 786 C CA . PRO A 1 99 ? 13.579 9.839 -9.378 1.00 84.12 99 PRO A CA 1
ATOM 787 C C . PRO A 1 99 ? 13.035 9.090 -10.595 1.00 84.12 99 PRO A C 1
ATOM 789 O O . PRO A 1 99 ? 13.224 9.477 -11.752 1.00 84.12 99 PRO A O 1
ATOM 792 N N . THR A 1 100 ? 12.355 7.985 -10.317 1.00 88.06 100 THR A N 1
ATOM 793 C CA . THR A 1 100 ? 11.746 7.112 -11.318 1.00 88.06 100 THR A CA 1
ATOM 794 C C . THR A 1 100 ? 10.260 7.010 -11.037 1.00 88.06 100 THR A C 1
ATOM 796 O O . THR A 1 100 ? 9.866 6.589 -9.955 1.00 88.06 100 THR A O 1
ATOM 799 N N . ASN A 1 101 ? 9.441 7.367 -12.016 1.00 89.00 101 ASN A N 1
ATOM 800 C CA . ASN A 1 101 ? 8.008 7.115 -12.010 1.00 89.00 101 ASN A CA 1
ATOM 801 C C . ASN A 1 101 ? 7.741 5.807 -12.747 1.00 89.00 101 ASN A C 1
ATOM 803 O O . ASN A 1 101 ? 8.262 5.605 -13.846 1.00 89.00 101 ASN A O 1
ATOM 807 N N . VAL A 1 102 ? 6.928 4.931 -12.167 1.00 91.69 102 VAL A N 1
ATOM 808 C CA . VAL A 1 102 ? 6.475 3.699 -12.812 1.00 91.69 102 VAL A CA 1
ATOM 809 C C . VAL A 1 102 ? 4.966 3.619 -12.811 1.00 91.69 102 VAL A C 1
ATOM 811 O O . VAL A 1 102 ? 4.298 3.957 -11.830 1.00 91.69 102 VAL A O 1
ATOM 814 N N . ILE A 1 103 ? 4.462 3.092 -13.917 1.00 90.62 103 ILE A N 1
ATOM 815 C CA . ILE A 1 103 ? 3.120 2.552 -14.007 1.00 90.62 103 ILE A CA 1
ATOM 816 C C . ILE A 1 103 ? 3.272 1.052 -14.213 1.00 90.62 103 ILE A C 1
ATOM 818 O O . ILE A 1 103 ? 3.951 0.604 -15.144 1.00 90.62 103 ILE A O 1
ATOM 822 N N . ALA A 1 104 ? 2.667 0.277 -13.324 1.00 93.19 104 ALA A N 1
ATOM 823 C CA . ALA A 1 104 ? 2.662 -1.173 -13.380 1.00 93.19 104 ALA A CA 1
ATOM 824 C C . ALA A 1 104 ? 1.230 -1.693 -13.366 1.00 93.19 104 ALA A C 1
ATOM 826 O O . ALA A 1 104 ? 0.359 -1.125 -12.717 1.00 93.19 104 ALA A O 1
ATOM 827 N N . ALA A 1 105 ? 0.981 -2.777 -14.085 1.00 91.88 105 ALA A N 1
ATOM 828 C CA . ALA A 1 105 ? -0.361 -3.270 -14.321 1.00 91.88 105 ALA A CA 1
ATOM 829 C C . ALA A 1 105 ? -0.417 -4.784 -14.108 1.00 91.88 105 ALA A C 1
ATOM 831 O O . ALA A 1 105 ? 0.476 -5.512 -14.550 1.00 91.88 105 ALA A O 1
ATOM 832 N N . HIS A 1 106 ? -1.460 -5.260 -13.433 1.00 93.81 106 HIS A N 1
ATOM 833 C CA . HIS A 1 106 ? -1.709 -6.687 -13.262 1.00 93.81 106 HIS A CA 1
ATOM 834 C C . HIS A 1 106 ? -2.684 -7.157 -14.351 1.00 93.81 106 HIS A C 1
ATOM 836 O O . HIS A 1 106 ? -3.857 -6.780 -14.307 1.00 93.81 106 HIS A O 1
ATOM 842 N N . PRO A 1 107 ? -2.252 -7.997 -15.311 1.00 83.06 107 PRO A N 1
ATOM 843 C CA . PRO A 1 107 ? -3.046 -8.303 -16.504 1.00 83.06 107 PRO A CA 1
ATOM 844 C C . PRO A 1 107 ? -4.345 -9.057 -16.190 1.00 83.06 107 PRO A C 1
ATOM 846 O O . PRO A 1 107 ? -5.381 -8.769 -16.776 1.00 83.06 107 PRO A O 1
ATOM 849 N N . GLU A 1 108 ? -4.303 -9.999 -15.246 1.00 88.56 108 GLU A N 1
ATOM 850 C CA . GLU A 1 108 ? -5.472 -10.822 -14.901 1.00 88.56 108 GLU A CA 1
ATOM 851 C C . GLU A 1 108 ? -6.422 -10.113 -13.930 1.00 88.56 108 GLU A C 1
ATOM 853 O O . GLU A 1 108 ? -7.627 -10.058 -14.156 1.00 88.56 108 GLU A O 1
ATOM 858 N N . LYS A 1 109 ? -5.866 -9.518 -12.869 1.00 89.62 109 LYS A N 1
ATOM 859 C CA . LYS A 1 109 ? -6.614 -8.848 -11.799 1.00 89.62 109 LYS A CA 1
ATOM 860 C C . LYS A 1 109 ? -7.081 -7.430 -12.144 1.00 89.62 109 LYS A C 1
ATOM 862 O O . LYS A 1 109 ? -7.835 -6.845 -11.375 1.00 89.62 109 LYS A O 1
ATOM 867 N N . LYS A 1 110 ? -6.628 -6.867 -13.273 1.00 85.19 110 LYS A N 1
ATOM 868 C CA . LYS A 1 110 ? -6.973 -5.511 -13.751 1.00 85.19 110 LYS A CA 1
ATOM 869 C C . LYS A 1 110 ? -6.710 -4.422 -12.707 1.00 85.19 110 LYS A C 1
ATOM 871 O O . LYS A 1 110 ? -7.498 -3.493 -12.516 1.00 85.19 110 LYS A O 1
ATOM 876 N N . LEU A 1 111 ? -5.571 -4.566 -12.037 1.00 91.56 111 LEU A N 1
ATOM 877 C CA . LEU A 1 111 ? -5.058 -3.618 -11.056 1.00 91.56 111 LEU A CA 1
ATOM 878 C C . LEU A 1 111 ? -4.011 -2.726 -11.709 1.00 91.56 111 LEU A C 1
ATOM 880 O O . LEU A 1 111 ? -3.229 -3.192 -12.541 1.00 91.56 111 LEU A O 1
ATOM 884 N N . LEU A 1 112 ? -3.954 -1.474 -11.273 1.00 92.06 112 LEU A N 1
ATOM 885 C CA . LEU A 1 112 ? -2.937 -0.518 -11.696 1.00 92.06 112 LEU A CA 1
ATOM 886 C C . LEU A 1 112 ? -2.175 -0.006 -10.478 1.00 92.06 112 LEU A C 1
ATOM 888 O O . LEU A 1 112 ? -2.780 0.293 -9.457 1.00 92.06 112 LEU A O 1
ATOM 892 N N . ILE A 1 113 ? -0.861 0.130 -10.591 1.00 94.00 113 ILE A N 1
ATOM 893 C CA . ILE A 1 113 ? -0.004 0.815 -9.629 1.00 94.00 113 ILE A CA 1
ATOM 894 C C . ILE A 1 113 ? 0.629 2.008 -10.330 1.00 94.00 113 ILE A C 1
ATOM 896 O O . ILE A 1 113 ? 1.267 1.841 -11.367 1.00 94.00 113 ILE A O 1
ATOM 900 N N . CYS A 1 114 ? 0.513 3.180 -9.715 1.00 91.62 114 CYS A N 1
ATOM 901 C CA . CYS A 1 114 ? 1.282 4.369 -10.068 1.00 91.62 114 CYS A CA 1
ATOM 902 C C . CYS A 1 114 ? 2.172 4.710 -8.876 1.00 91.62 114 CYS A C 1
ATOM 904 O O . CYS A 1 114 ? 1.659 4.971 -7.786 1.00 91.62 114 CYS A O 1
ATOM 906 N N . ALA A 1 115 ? 3.489 4.680 -9.055 1.00 93.31 115 ALA A N 1
ATOM 907 C CA . ALA A 1 115 ? 4.436 4.929 -7.973 1.00 93.31 115 ALA A CA 1
ATOM 908 C C . ALA A 1 115 ? 5.632 5.744 -8.454 1.00 93.31 115 ALA A C 1
ATOM 910 O O . ALA A 1 115 ? 6.058 5.626 -9.601 1.00 93.31 115 ALA A O 1
ATOM 911 N N . ASN A 1 116 ? 6.208 6.529 -7.552 1.00 91.94 116 ASN A N 1
ATOM 912 C CA . ASN A 1 116 ? 7.428 7.276 -7.796 1.00 91.94 116 ASN A CA 1
ATOM 913 C C . ASN A 1 116 ? 8.480 6.952 -6.741 1.00 91.94 116 ASN A C 1
ATOM 915 O O . ASN A 1 116 ? 8.181 6.804 -5.551 1.00 91.94 116 ASN A O 1
ATOM 919 N N . SER A 1 117 ? 9.730 6.883 -7.174 1.00 92.75 117 SER A N 1
ATOM 920 C CA . SER A 1 117 ? 10.861 6.822 -6.269 1.00 92.75 117 SER A CA 1
ATOM 921 C C . SER A 1 117 ? 11.221 8.216 -5.759 1.00 92.75 117 SER A C 1
ATOM 923 O O . SER A 1 117 ? 10.870 9.246 -6.340 1.00 92.75 117 SER A O 1
ATOM 925 N N . TYR A 1 118 ? 11.920 8.233 -4.635 1.00 86.81 118 TYR A N 1
ATOM 926 C CA . TYR A 1 118 ? 12.531 9.407 -4.042 1.00 86.81 118 TYR A CA 1
ATOM 927 C C . TYR A 1 118 ? 13.980 9.071 -3.693 1.00 86.81 118 TYR A C 1
ATOM 929 O O . TYR A 1 118 ? 14.283 7.986 -3.191 1.00 86.81 118 TYR A O 1
ATOM 937 N N . VAL A 1 119 ? 14.884 10.010 -3.962 1.00 84.19 119 VAL A N 1
ATOM 938 C CA . VAL A 1 119 ? 16.298 9.900 -3.593 1.00 84.19 119 VAL A CA 1
ATOM 939 C C . VAL A 1 119 ? 16.499 10.750 -2.337 1.00 84.19 119 VAL A C 1
ATOM 941 O O . VAL A 1 119 ? 16.265 11.959 -2.395 1.00 84.19 119 VAL A O 1
ATOM 944 N N . PRO A 1 120 ? 16.888 10.173 -1.189 1.00 78.00 120 PRO A N 1
ATOM 945 C CA . PRO A 1 120 ? 17.212 10.955 0.002 1.00 78.00 120 PRO A CA 1
ATOM 946 C C . PRO A 1 120 ? 18.307 11.996 -0.272 1.00 78.00 120 PRO A C 1
ATOM 948 O O . PRO A 1 120 ? 19.055 11.885 -1.234 1.00 78.00 120 PRO A O 1
ATOM 951 N N . THR A 1 121 ? 18.418 13.020 0.573 1.00 72.06 121 THR A N 1
ATOM 952 C CA . THR A 1 121 ? 19.460 14.068 0.477 1.00 72.06 121 THR A CA 1
ATOM 953 C C . THR A 1 121 ? 20.894 13.541 0.511 1.00 72.06 121 THR A C 1
ATOM 955 O O . THR A 1 121 ? 21.807 14.236 0.090 1.00 72.06 121 THR A O 1
ATOM 958 N N . ASP A 1 122 ? 21.098 12.317 0.985 1.00 69.06 122 ASP A N 1
ATOM 959 C CA . ASP A 1 122 ? 22.387 11.644 0.931 1.00 69.06 122 ASP A CA 1
ATOM 960 C C . ASP A 1 122 ? 22.511 10.864 -0.394 1.00 69.06 122 ASP A C 1
ATOM 962 O O . ASP A 1 122 ? 21.821 9.850 -0.555 1.00 69.06 122 ASP A O 1
ATOM 966 N N . PRO A 1 123 ? 23.376 11.291 -1.334 1.00 60.22 123 PRO A N 1
ATOM 967 C CA . PRO A 1 123 ? 23.547 10.634 -2.629 1.00 60.22 123 PRO A CA 1
ATOM 968 C C . PRO A 1 123 ? 24.128 9.215 -2.527 1.00 60.22 123 PRO A C 1
ATOM 970 O O . PRO A 1 123 ? 24.100 8.482 -3.514 1.00 60.22 123 PRO A O 1
ATOM 973 N N . GLN A 1 124 ? 24.627 8.793 -1.357 1.00 61.81 124 GLN A N 1
ATOM 974 C CA . GLN A 1 124 ? 25.028 7.403 -1.113 1.00 61.81 124 GLN A CA 1
ATOM 975 C C . GLN A 1 124 ? 23.843 6.496 -0.756 1.00 61.81 124 GLN A C 1
ATOM 977 O O . GLN A 1 124 ? 23.987 5.272 -0.740 1.00 61.81 124 GLN A O 1
ATOM 982 N N . LYS A 1 125 ? 22.664 7.057 -0.459 1.00 66.69 125 LYS A N 1
ATOM 983 C CA . LYS A 1 125 ? 21.475 6.264 -0.137 1.00 66.69 125 LYS A CA 1
ATOM 984 C C . LYS A 1 125 ? 20.760 5.821 -1.406 1.00 66.69 125 LYS A C 1
ATOM 986 O O . LYS A 1 125 ? 20.457 6.613 -2.295 1.00 66.69 125 LYS A O 1
ATOM 991 N N . ASN A 1 126 ? 20.430 4.533 -1.440 1.00 81.38 126 ASN A N 1
ATOM 992 C CA . ASN A 1 126 ? 19.588 3.950 -2.476 1.00 81.38 126 ASN A CA 1
ATOM 993 C C . ASN A 1 126 ? 18.227 4.658 -2.544 1.00 81.38 126 ASN A C 1
ATOM 995 O O . ASN A 1 126 ? 17.710 5.149 -1.537 1.00 81.38 126 ASN A O 1
ATOM 999 N N . GLN A 1 127 ? 17.628 4.661 -3.736 1.00 89.88 127 GLN A N 1
ATOM 1000 C CA . GLN A 1 127 ? 16.274 5.170 -3.932 1.00 89.88 127 GLN A CA 1
ATOM 1001 C C . GLN A 1 127 ? 15.295 4.420 -3.026 1.00 89.88 127 GLN A C 1
ATOM 1003 O O . GLN A 1 127 ? 15.384 3.199 -2.877 1.00 89.88 127 GLN A O 1
ATOM 1008 N N . ILE A 1 128 ? 14.343 5.146 -2.456 1.00 92.88 128 ILE A N 1
ATOM 1009 C CA . ILE A 1 128 ? 13.218 4.591 -1.702 1.00 92.88 128 ILE A CA 1
ATOM 1010 C C . ILE A 1 128 ? 11.921 4.884 -2.447 1.00 92.88 128 ILE A C 1
ATOM 1012 O O . ILE A 1 128 ? 11.895 5.717 -3.354 1.00 92.88 128 ILE A O 1
ATOM 1016 N N . ILE A 1 129 ? 10.831 4.229 -2.064 1.00 93.50 129 ILE A N 1
ATOM 1017 C CA . ILE A 1 129 ? 9.514 4.670 -2.524 1.00 93.50 129 ILE A CA 1
ATOM 1018 C C . ILE A 1 129 ? 9.194 6.056 -1.946 1.00 93.50 129 ILE A C 1
ATOM 1020 O O . ILE A 1 129 ? 9.267 6.270 -0.735 1.00 93.50 129 ILE A O 1
ATOM 1024 N N . GLY A 1 130 ? 8.870 7.007 -2.822 1.00 89.62 130 GLY A N 1
ATOM 1025 C CA . GLY A 1 130 ? 8.431 8.347 -2.442 1.00 89.62 130 GLY A CA 1
ATOM 1026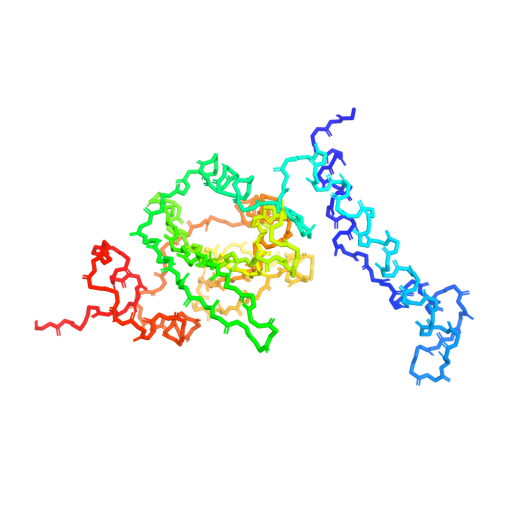 C C . GLY A 1 130 ? 6.937 8.343 -2.154 1.00 89.62 130 GLY A C 1
ATOM 1027 O O . GLY A 1 130 ? 6.505 8.523 -1.017 1.00 89.62 130 GLY A O 1
ATOM 1028 N N . SER A 1 131 ? 6.140 8.053 -3.176 1.00 90.81 131 SER A N 1
ATOM 1029 C CA . SER A 1 131 ? 4.700 7.851 -3.047 1.00 90.81 131 SER A CA 1
ATOM 1030 C C . SER A 1 131 ? 4.213 6.827 -4.062 1.00 90.81 131 SER A C 1
ATOM 1032 O O . SER A 1 131 ? 4.905 6.493 -5.024 1.00 90.81 131 SER A O 1
ATOM 1034 N N . GLY A 1 132 ? 3.013 6.317 -3.851 1.00 91.94 132 GLY A N 1
ATOM 1035 C CA . GLY A 1 132 ? 2.324 5.579 -4.884 1.00 91.94 132 GLY A CA 1
ATOM 1036 C C . GLY A 1 132 ? 0.981 5.073 -4.413 1.00 91.94 132 GLY A C 1
ATOM 1037 O O . GLY A 1 132 ? 0.697 5.011 -3.214 1.00 91.94 132 GLY A O 1
ATOM 1038 N N . LYS A 1 133 ? 0.160 4.690 -5.378 1.00 93.75 133 LYS A N 1
ATOM 1039 C CA . LYS A 1 133 ? -1.179 4.163 -5.159 1.00 93.75 133 LYS A CA 1
ATOM 1040 C C . LYS A 1 133 ? -1.405 2.950 -6.044 1.00 93.75 133 LYS A C 1
ATOM 1042 O O . LYS A 1 133 ? -0.910 2.897 -7.169 1.00 93.75 133 LYS A O 1
ATOM 1047 N N . ILE A 1 134 ? -2.157 1.998 -5.513 1.00 94.25 134 ILE A N 1
ATOM 1048 C CA . ILE A 1 134 ? -2.773 0.925 -6.283 1.00 94.25 134 ILE A CA 1
ATOM 1049 C C . ILE A 1 134 ? -4.243 1.260 -6.485 1.00 94.25 134 ILE A C 1
ATOM 1051 O O . ILE A 1 134 ? -4.865 1.847 -5.603 1.00 94.25 134 ILE A O 1
ATOM 1055 N N . TYR A 1 135 ? -4.773 0.873 -7.635 1.00 91.94 135 TYR A N 1
ATOM 1056 C CA . TYR A 1 135 ? -6.129 1.129 -8.073 1.00 91.94 135 TYR A CA 1
ATOM 1057 C C . TYR A 1 135 ? -6.775 -0.174 -8.535 1.00 91.94 135 TYR A C 1
ATOM 1059 O O . TYR A 1 135 ? -6.135 -0.974 -9.226 1.00 91.94 135 TYR A O 1
ATOM 1067 N N . GLY A 1 136 ? -8.051 -0.364 -8.208 1.00 91.50 136 GLY A N 1
ATOM 1068 C CA . GLY A 1 136 ? -8.820 -1.526 -8.645 1.00 91.50 136 GLY A CA 1
ATOM 1069 C C . GLY A 1 136 ? -10.326 -1.342 -8.519 1.00 91.50 136 GLY A C 1
ATOM 1070 O O . GLY A 1 136 ? -10.818 -0.269 -8.173 1.00 91.50 136 GLY A O 1
ATOM 1071 N N . SER A 1 137 ? -11.060 -2.414 -8.809 1.00 91.12 137 SER A N 1
ATOM 1072 C CA . SER A 1 137 ? -12.505 -2.511 -8.595 1.00 91.12 137 SER A CA 1
ATOM 1073 C C . SER A 1 137 ? -12.863 -3.880 -8.027 1.00 91.12 137 SER A C 1
ATOM 1075 O O . SER A 1 137 ? -12.246 -4.880 -8.396 1.00 91.12 137 SER A O 1
ATOM 1077 N N . ILE A 1 138 ? -13.864 -3.921 -7.154 1.00 92.00 138 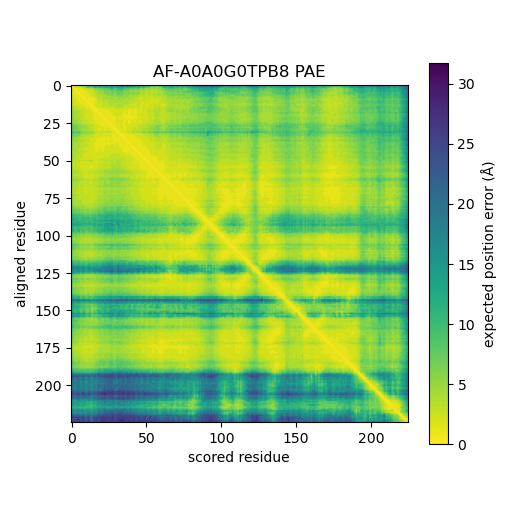ILE A N 1
ATOM 1078 C CA . ILE A 1 138 ? -14.478 -5.153 -6.643 1.00 92.00 138 ILE A CA 1
ATOM 1079 C C . ILE A 1 138 ? -15.987 -5.153 -6.891 1.00 92.00 138 ILE A C 1
ATOM 1081 O O . ILE A 1 138 ? -16.606 -4.088 -6.980 1.00 92.00 138 ILE A O 1
ATOM 1085 N N . ASP A 1 139 ? -16.572 -6.345 -6.965 1.00 91.69 139 ASP A N 1
ATOM 1086 C CA . ASP A 1 139 ? -18.023 -6.549 -6.970 1.00 91.69 139 ASP A CA 1
ATOM 1087 C C . ASP A 1 139 ? -18.534 -6.681 -5.528 1.00 91.69 139 ASP A C 1
ATOM 1089 O O . ASP A 1 139 ? -18.134 -7.579 -4.787 1.00 91.69 139 ASP A O 1
ATOM 1093 N N . VAL A 1 140 ? -19.410 -5.763 -5.126 1.00 91.44 140 VAL A N 1
ATOM 1094 C CA . VAL A 1 140 ? -19.952 -5.658 -3.765 1.00 91.44 140 VAL A CA 1
ATOM 1095 C C . VAL A 1 140 ? -21.414 -6.099 -3.671 1.00 91.44 140 VAL A C 1
ATOM 1097 O O . VAL A 1 140 ? -22.031 -5.924 -2.618 1.00 91.44 140 VAL A O 1
ATOM 1100 N N . SER A 1 141 ? -21.983 -6.685 -4.732 1.00 89.44 141 SER A N 1
ATOM 1101 C CA . SER A 1 141 ? -23.381 -7.152 -4.765 1.00 89.44 141 SER A CA 1
ATOM 1102 C C . SER A 1 141 ? -23.737 -8.062 -3.581 1.00 89.44 141 SER A C 1
ATOM 1104 O O . SER A 1 141 ? -24.837 -7.971 -3.039 1.00 89.44 141 SER A O 1
ATOM 1106 N N . GLY A 1 142 ? -22.786 -8.884 -3.123 1.00 83.75 142 GLY A N 1
ATOM 1107 C CA . GLY A 1 142 ? -22.952 -9.815 -2.002 1.00 83.75 142 GLY A CA 1
ATOM 1108 C C . GLY A 1 142 ? -22.560 -9.293 -0.613 1.00 83.75 142 GLY A C 1
ATOM 1109 O O . GLY A 1 142 ? -22.693 -10.039 0.352 1.00 83.75 142 GLY A O 1
ATOM 1110 N N . LEU A 1 143 ? -22.068 -8.054 -0.478 1.00 83.00 143 LEU A N 1
ATOM 1111 C CA . LEU A 1 143 ? -21.457 -7.551 0.769 1.00 83.00 143 LEU A CA 1
ATOM 1112 C C . LEU A 1 143 ? -22.361 -6.648 1.618 1.00 83.00 143 LEU A C 1
ATOM 1114 O O . LEU A 1 143 ? -21.921 -6.091 2.622 1.00 83.00 143 LEU A O 1
ATOM 1118 N N . ARG A 1 144 ? -23.618 -6.442 1.221 1.00 66.25 144 ARG A N 1
ATOM 1119 C CA . ARG A 1 144 ? -24.422 -5.340 1.771 1.00 66.25 144 ARG A CA 1
ATOM 1120 C C . ARG A 1 144 ? -24.893 -5.545 3.216 1.00 66.25 144 ARG A C 1
ATOM 1122 O O . ARG A 1 144 ? -25.067 -4.552 3.916 1.00 66.25 144 ARG A O 1
ATOM 1129 N N . GLU A 1 145 ? -25.065 -6.779 3.688 1.00 72.19 145 GLU A N 1
ATOM 1130 C CA . GLU A 1 145 ? -25.549 -7.045 5.051 1.00 72.19 145 GLU A CA 1
ATOM 1131 C C . GLU A 1 145 ? -24.442 -7.569 5.973 1.00 72.19 145 GLU A C 1
ATOM 1133 O O . GLU A 1 145 ? -23.809 -8.584 5.700 1.00 72.19 145 GLU A O 1
ATOM 1138 N N . GLY A 1 146 ? -24.222 -6.874 7.094 1.00 69.81 146 GLY A N 1
ATOM 1139 C CA . GLY A 1 146 ? -23.331 -7.324 8.171 1.00 69.81 146 GLY A CA 1
ATOM 1140 C C . GLY A 1 146 ? -21.829 -7.218 7.887 1.00 69.81 146 GLY A C 1
ATOM 1141 O O . GLY A 1 146 ? -21.036 -7.586 8.753 1.00 69.81 146 GLY A O 1
ATOM 1142 N N . PHE A 1 147 ? -21.421 -6.711 6.720 1.00 79.25 147 PHE A N 1
ATOM 1143 C CA . PHE A 1 147 ? -20.011 -6.492 6.414 1.00 79.25 147 PHE A CA 1
ATOM 1144 C C . PHE A 1 147 ? -19.438 -5.327 7.231 1.00 79.25 147 PHE A C 1
ATOM 1146 O O . PHE A 1 147 ? -19.993 -4.224 7.244 1.00 79.25 147 PHE A O 1
ATOM 1153 N N . ASP A 1 148 ? -18.310 -5.567 7.901 1.00 79.81 148 ASP A N 1
ATOM 1154 C CA . ASP A 1 148 ? -17.602 -4.546 8.672 1.00 79.81 148 ASP A CA 1
ATOM 1155 C C . ASP A 1 148 ? -16.815 -3.619 7.737 1.00 79.81 148 ASP A C 1
ATOM 1157 O O . ASP A 1 148 ? -15.603 -3.739 7.521 1.00 79.81 148 ASP A O 1
ATOM 1161 N N . TRP A 1 149 ? -17.543 -2.656 7.176 1.00 78.00 149 TRP A N 1
ATOM 1162 C CA . TRP A 1 149 ? -16.960 -1.597 6.369 1.00 78.00 149 TRP A CA 1
ATOM 1163 C C . TRP A 1 149 ? -15.939 -0.780 7.156 1.00 78.00 149 TRP A C 1
ATOM 1165 O O . TRP A 1 149 ? -15.002 -0.281 6.556 1.00 78.00 149 TRP A O 1
ATOM 1175 N N . TYR A 1 150 ? -16.035 -0.649 8.478 1.00 73.75 150 TYR A N 1
ATOM 1176 C CA . TYR A 1 150 ? -15.070 0.158 9.224 1.00 73.75 150 TYR A CA 1
ATOM 1177 C C . TYR A 1 150 ? -13.669 -0.466 9.181 1.00 73.75 150 TYR A C 1
ATOM 1179 O O . TYR A 1 150 ? -12.686 0.220 8.879 1.00 73.75 150 TYR A O 1
ATOM 1187 N N . GLN A 1 151 ? -13.580 -1.782 9.391 1.00 70.88 151 GLN A N 1
ATOM 1188 C CA . GLN A 1 151 ? -12.318 -2.516 9.293 1.00 70.88 151 GLN A CA 1
ATOM 1189 C C . GLN A 1 151 ? -11.723 -2.460 7.877 1.00 70.88 151 GLN A C 1
ATOM 1191 O O . GLN A 1 151 ? -10.504 -2.361 7.715 1.00 70.88 151 GLN A O 1
ATOM 1196 N N . PHE A 1 152 ? -12.579 -2.505 6.857 1.00 75.06 152 PHE A N 1
ATOM 1197 C CA . PHE A 1 152 ? -12.169 -2.489 5.455 1.00 75.06 152 PHE A CA 1
ATOM 1198 C C . PHE A 1 152 ? -11.788 -1.077 4.956 1.00 75.06 152 PHE A C 1
ATOM 1200 O O . PHE A 1 152 ? -10.766 -0.897 4.291 1.00 75.06 152 PHE A O 1
ATOM 1207 N N . LEU A 1 153 ? -12.564 -0.055 5.324 1.00 69.75 153 LEU A N 1
ATOM 1208 C CA . LEU A 1 153 ? -12.454 1.321 4.827 1.00 69.75 153 LEU A CA 1
ATOM 1209 C C . LEU A 1 153 ? -11.399 2.162 5.533 1.00 69.75 153 LEU A C 1
ATOM 1211 O O . LEU A 1 153 ? -10.855 3.077 4.918 1.00 69.75 153 LEU A O 1
ATOM 1215 N N . GLY A 1 154 ? -11.035 1.842 6.779 1.00 69.50 154 GLY A N 1
ATOM 1216 C CA . GLY A 1 154 ? -9.980 2.566 7.503 1.00 69.50 154 GLY A CA 1
ATOM 1217 C C . GLY A 1 154 ? -8.619 2.574 6.788 1.00 69.50 154 GLY A C 1
ATOM 1218 O O . GLY A 1 154 ? -7.706 3.289 7.196 1.00 69.50 154 GLY A O 1
ATOM 1219 N N . GLN A 1 155 ? -8.463 1.785 5.721 1.00 71.31 155 GLN A N 1
ATOM 1220 C CA . GLN A 1 155 ? -7.219 1.640 4.969 1.00 71.31 155 GLN A CA 1
ATOM 1221 C C . GLN A 1 155 ? -7.350 1.895 3.463 1.00 71.31 155 GLN A C 1
ATOM 1223 O O . GLN A 1 155 ? -6.340 1.831 2.757 1.00 71.31 155 GLN A O 1
ATOM 1228 N N . ILE A 1 156 ? -8.564 2.150 2.966 1.00 83.38 156 ILE A N 1
ATOM 1229 C CA . ILE A 1 156 ? -8.885 2.149 1.537 1.00 83.38 156 ILE A CA 1
ATOM 1230 C C . ILE A 1 156 ? -9.823 3.314 1.225 1.00 83.38 156 ILE A C 1
ATOM 1232 O O . ILE A 1 156 ? -10.859 3.490 1.856 1.00 83.38 156 ILE A O 1
ATOM 1236 N N . SER A 1 157 ? -9.471 4.106 0.218 1.00 86.38 157 SER A N 1
ATOM 1237 C CA . SER A 1 157 ? -10.371 5.101 -0.363 1.00 86.38 157 SER A CA 1
ATOM 1238 C C . SER A 1 157 ? -11.162 4.472 -1.504 1.00 86.38 157 SER A C 1
ATOM 1240 O O . SER A 1 157 ? -10.624 3.635 -2.226 1.00 86.38 157 SER A O 1
ATOM 1242 N N . PHE A 1 158 ? -12.424 4.855 -1.681 1.00 88.00 158 PHE A N 1
ATOM 1243 C CA . PHE A 1 158 ? -13.321 4.168 -2.607 1.00 88.00 158 PHE A CA 1
ATOM 1244 C C . PHE A 1 158 ? -14.475 5.052 -3.087 1.00 88.00 158 PHE A C 1
ATOM 1246 O O . PHE A 1 158 ? -14.793 6.063 -2.462 1.00 88.00 158 PHE A O 1
ATOM 1253 N N . SER A 1 159 ? -15.117 4.602 -4.165 1.00 85.81 159 SER A N 1
ATOM 1254 C CA . SER A 1 159 ? -16.368 5.145 -4.704 1.00 85.81 159 SER A CA 1
ATOM 1255 C C . SER A 1 159 ? -17.246 4.002 -5.221 1.00 85.81 159 SER A C 1
ATOM 1257 O O . SER A 1 159 ? -16.729 3.033 -5.785 1.00 85.81 159 SER A O 1
ATOM 1259 N N . PHE A 1 160 ? -18.564 4.107 -5.044 1.00 86.75 160 PHE A N 1
ATOM 1260 C CA . PHE A 1 160 ? -19.531 3.111 -5.519 1.00 86.75 160 PHE A CA 1
ATOM 1261 C C . PHE A 1 160 ? -20.121 3.480 -6.882 1.00 86.75 160 PHE A C 1
ATOM 1263 O O . PHE A 1 160 ? -20.455 4.636 -7.120 1.00 86.75 160 PHE A O 1
ATOM 1270 N N . TYR A 1 161 ? -20.322 2.461 -7.719 1.00 85.38 161 TYR A N 1
ATOM 1271 C CA . TYR A 1 161 ? -20.958 2.536 -9.035 1.00 85.38 161 TYR A CA 1
ATOM 1272 C C . TYR A 1 161 ? -21.889 1.330 -9.198 1.00 85.38 161 TYR A C 1
ATOM 1274 O O . TYR A 1 161 ? -21.494 0.268 -9.688 1.00 85.38 161 TYR A O 1
ATOM 1282 N N . GLY A 1 162 ? -23.122 1.467 -8.706 1.00 87.81 162 GLY A N 1
ATOM 1283 C CA . GLY A 1 162 ? -24.065 0.352 -8.610 1.00 87.81 162 GLY A CA 1
ATOM 1284 C C . GLY A 1 162 ? -23.541 -0.742 -7.677 1.00 87.81 162 GLY A C 1
ATOM 1285 O O . GLY A 1 162 ? -23.299 -0.490 -6.499 1.00 87.81 162 GLY A O 1
ATOM 1286 N N . ASP A 1 163 ? -23.351 -1.946 -8.214 1.00 90.38 163 ASP A N 1
ATOM 1287 C CA . ASP A 1 163 ? -22.812 -3.101 -7.481 1.00 90.38 163 ASP A CA 1
ATOM 1288 C C . ASP A 1 163 ? -21.285 -3.212 -7.540 1.00 90.38 163 ASP A C 1
ATOM 1290 O O . ASP A 1 163 ? -20.708 -4.200 -7.093 1.00 90.38 163 ASP A O 1
ATOM 1294 N N . LYS A 1 164 ? -20.607 -2.195 -8.074 1.00 89.56 164 LYS A N 1
ATOM 1295 C CA . LYS A 1 164 ? -19.147 -2.135 -8.112 1.00 89.56 164 LYS A CA 1
ATOM 1296 C C . LYS A 1 164 ? -18.629 -1.084 -7.152 1.00 89.56 164 LYS A C 1
ATOM 1298 O O . LYS A 1 164 ? -19.228 -0.023 -6.984 1.00 89.56 164 LYS A O 1
ATOM 1303 N N . MET A 1 165 ? -17.463 -1.347 -6.582 1.00 89.38 165 MET A N 1
ATOM 1304 C CA . MET A 1 165 ? -16.724 -0.376 -5.789 1.00 89.38 165 MET A CA 1
ATOM 1305 C C . MET A 1 165 ? -15.322 -0.220 -6.369 1.00 89.38 165 MET A C 1
ATOM 1307 O O . MET A 1 165 ? -14.531 -1.164 -6.363 1.00 89.38 165 MET A O 1
ATOM 1311 N N . GLN A 1 166 ? -15.016 0.976 -6.868 1.00 89.25 166 GLN A N 1
ATOM 1312 C CA . GLN A 1 166 ? -13.648 1.353 -7.212 1.00 89.25 166 GLN A CA 1
ATOM 1313 C C . GLN A 1 166 ? -12.895 1.675 -5.934 1.00 89.25 166 GLN A C 1
ATOM 1315 O O . GLN A 1 166 ? -13.457 2.289 -5.029 1.00 89.25 166 GLN A O 1
ATOM 1320 N N . PHE A 1 167 ? -11.620 1.316 -5.875 1.00 90.69 167 PHE A N 1
ATOM 1321 C CA . PHE A 1 167 ? -10.794 1.588 -4.712 1.00 90.69 167 PHE A CA 1
ATOM 1322 C C . PHE A 1 167 ? -9.395 2.057 -5.086 1.00 90.69 167 PHE A C 1
ATOM 1324 O O . PHE A 1 167 ? -8.871 1.741 -6.158 1.00 90.69 167 PHE A O 1
ATOM 1331 N N . TYR A 1 168 ? -8.766 2.761 -4.150 1.00 92.06 168 TYR A N 1
ATOM 1332 C CA . TYR A 1 168 ? -7.331 2.965 -4.137 1.00 92.06 168 TYR A CA 1
ATOM 1333 C C . TYR A 1 168 ? -6.773 3.004 -2.713 1.00 92.06 168 TYR A C 1
ATOM 1335 O O . TYR A 1 168 ? -7.445 3.402 -1.761 1.00 92.06 168 TYR A O 1
ATOM 1343 N N . PHE A 1 169 ? -5.506 2.629 -2.566 1.00 92.81 169 PHE A N 1
ATOM 1344 C CA . PHE A 1 169 ? -4.759 2.812 -1.321 1.00 92.81 169 PHE A CA 1
ATOM 1345 C C . PHE A 1 169 ? -3.267 3.000 -1.591 1.00 92.81 169 PHE A C 1
ATOM 1347 O O . PHE A 1 169 ? -2.762 2.687 -2.670 1.00 92.81 169 PHE A O 1
ATOM 1354 N N . GLY A 1 170 ? -2.561 3.567 -0.610 1.00 93.38 170 GLY A N 1
ATOM 1355 C CA . GLY A 1 170 ? -1.131 3.838 -0.722 1.00 93.38 170 GLY A CA 1
ATOM 1356 C C . GLY A 1 170 ? -0.301 2.554 -0.733 1.00 93.38 170 GLY A C 1
ATOM 1357 O O . GLY A 1 170 ? -0.533 1.668 0.089 1.00 93.38 170 GLY A O 1
ATOM 1358 N N . VAL A 1 171 ? 0.693 2.475 -1.622 1.00 95.44 171 VAL A N 1
ATOM 1359 C CA . VAL A 1 171 ? 1.583 1.300 -1.737 1.00 95.44 171 VAL A CA 1
ATOM 1360 C C . VAL A 1 171 ? 2.807 1.372 -0.821 1.00 95.44 171 VAL A C 1
ATOM 1362 O O . VAL A 1 171 ? 3.534 0.394 -0.682 1.00 95.44 171 VAL A O 1
ATOM 1365 N N . ASN A 1 172 ? 3.040 2.519 -0.177 1.00 93.25 172 ASN A N 1
ATOM 1366 C CA . ASN A 1 172 ? 4.191 2.757 0.696 1.00 93.25 172 ASN A CA 1
ATOM 1367 C C . ASN A 1 172 ? 4.200 1.868 1.949 1.00 93.25 172 ASN A C 1
ATOM 1369 O O . ASN A 1 172 ? 5.250 1.691 2.559 1.00 93.25 172 ASN A O 1
ATOM 1373 N N . GLU A 1 173 ? 3.043 1.354 2.363 1.00 93.25 173 GLU A N 1
ATOM 1374 C CA . GLU A 1 173 ? 2.906 0.506 3.541 1.00 93.25 173 GLU A CA 1
ATOM 1375 C C . GLU A 1 173 ? 1.812 -0.540 3.323 1.00 93.25 173 GLU A C 1
ATOM 1377 O O . GLU A 1 173 ? 0.702 -0.194 2.910 1.00 93.25 173 GLU A O 1
ATOM 1382 N N . ALA A 1 174 ? 2.108 -1.787 3.688 1.00 93.88 174 ALA A N 1
ATOM 1383 C CA . ALA A 1 174 ? 1.165 -2.898 3.742 1.00 93.88 174 ALA A CA 1
ATOM 1384 C C . ALA A 1 174 ? 0.466 -3.228 2.409 1.00 93.88 174 ALA A C 1
ATOM 1386 O O . ALA A 1 174 ? -0.710 -3.599 2.407 1.00 93.88 174 ALA A O 1
ATOM 1387 N N . LEU A 1 175 ? 1.151 -3.059 1.272 1.00 95.38 175 LEU A N 1
ATOM 1388 C CA . LEU A 1 175 ? 0.605 -3.357 -0.054 1.00 95.38 175 LEU A CA 1
ATOM 1389 C C . LEU A 1 175 ? 0.066 -4.790 -0.148 1.00 95.38 175 LEU A C 1
ATOM 1391 O O . LEU A 1 175 ? -1.081 -4.981 -0.548 1.00 95.38 175 LEU A O 1
ATOM 1395 N N . VAL A 1 176 ? 0.874 -5.782 0.223 1.00 94.81 176 VAL A N 1
ATOM 1396 C CA . VAL A 1 176 ? 0.527 -7.207 0.125 1.00 94.81 176 VAL A CA 1
ATOM 1397 C C . VAL A 1 176 ? -0.653 -7.509 1.041 1.00 94.81 176 VAL A C 1
ATOM 1399 O O . VAL A 1 176 ? -1.663 -8.053 0.598 1.00 94.81 176 VAL A O 1
ATOM 1402 N N . THR A 1 177 ? -0.564 -7.087 2.303 1.00 91.56 177 THR A N 1
ATOM 1403 C CA . THR A 1 177 ? -1.596 -7.323 3.319 1.00 91.56 177 THR A CA 1
ATOM 1404 C C . THR A 1 177 ? -2.941 -6.721 2.911 1.00 91.56 177 THR A C 1
ATOM 1406 O O . THR A 1 177 ? -3.978 -7.376 3.054 1.00 91.56 177 THR A O 1
ATOM 1409 N N . ARG A 1 178 ? -2.940 -5.488 2.387 1.00 91.19 178 ARG A N 1
ATOM 1410 C CA . ARG A 1 178 ? -4.157 -4.794 1.937 1.00 91.19 178 ARG A CA 1
ATOM 1411 C C . ARG A 1 178 ? -4.719 -5.390 0.657 1.00 91.19 178 ARG A C 1
ATOM 1413 O O . ARG A 1 178 ? -5.929 -5.563 0.567 1.00 91.19 178 ARG A O 1
ATOM 1420 N N . LEU A 1 179 ? -3.872 -5.748 -0.306 1.00 92.38 179 LEU A N 1
ATOM 1421 C CA . LEU A 1 179 ? -4.339 -6.384 -1.535 1.00 92.38 179 LEU A CA 1
ATOM 1422 C C . LEU A 1 179 ? -4.993 -7.738 -1.239 1.00 92.38 179 LEU A C 1
ATOM 1424 O O . LEU A 1 179 ? -6.090 -8.006 -1.718 1.00 92.38 179 LEU A O 1
ATOM 1428 N N . GLN A 1 180 ? -4.387 -8.547 -0.369 1.00 90.12 180 GLN A N 1
ATOM 1429 C CA . GLN A 1 180 ? -5.000 -9.790 0.095 1.00 90.12 180 GLN A CA 1
ATOM 1430 C C . GLN A 1 180 ? -6.321 -9.546 0.827 1.00 90.12 180 GLN A C 1
ATOM 1432 O O . GLN A 1 180 ? -7.252 -10.323 0.655 1.00 90.12 180 GLN A O 1
ATOM 1437 N N . LEU A 1 181 ? -6.421 -8.493 1.652 1.00 87.25 181 LEU A N 1
ATOM 1438 C CA . LEU A 1 181 ? -7.677 -8.137 2.319 1.00 87.25 181 LEU A CA 1
ATOM 1439 C C . LEU A 1 181 ? -8.781 -7.854 1.292 1.00 87.25 181 LEU A C 1
ATOM 1441 O O . LEU A 1 181 ? -9.879 -8.392 1.435 1.00 87.25 181 LEU A O 1
ATOM 1445 N N . VAL A 1 182 ? -8.479 -7.075 0.248 1.00 90.12 182 VAL A N 1
ATOM 1446 C CA . VAL A 1 182 ? -9.403 -6.807 -0.866 1.00 90.12 182 VAL A CA 1
ATOM 1447 C C . VAL A 1 182 ? -9.827 -8.105 -1.548 1.00 90.12 182 VAL A C 1
ATOM 1449 O O . VAL A 1 182 ? -11.021 -8.360 -1.666 1.00 90.12 182 VAL A O 1
ATOM 1452 N N . GLU A 1 183 ? -8.870 -8.951 -1.922 1.00 89.62 183 GLU A N 1
ATOM 1453 C CA . GLU A 1 183 ? -9.129 -10.213 -2.628 1.00 89.62 183 GLU A CA 1
ATOM 1454 C C . GLU A 1 183 ? -9.957 -11.209 -1.811 1.00 89.62 183 GLU A C 1
ATOM 1456 O O . GLU A 1 183 ? -10.749 -11.959 -2.375 1.00 89.62 183 GLU A O 1
ATOM 1461 N N . THR A 1 184 ? -9.804 -11.213 -0.484 1.00 88.00 184 THR A N 1
ATOM 1462 C CA . THR A 1 184 ? -10.625 -12.050 0.405 1.00 88.00 184 THR A CA 1
ATOM 1463 C C . THR A 1 184 ? -11.987 -11.444 0.729 1.00 88.00 184 THR A C 1
ATOM 1465 O O . THR A 1 184 ? -12.864 -12.161 1.198 1.00 88.00 184 THR A O 1
ATOM 1468 N N . THR A 1 185 ? -12.158 -10.138 0.516 1.00 87.31 185 THR A N 1
ATOM 1469 C CA . THR A 1 185 ? -13.404 -9.422 0.817 1.00 87.31 185 THR A CA 1
ATOM 1470 C C . THR A 1 185 ? -14.422 -9.619 -0.293 1.00 87.31 185 THR A C 1
ATOM 1472 O O . THR A 1 185 ? -15.557 -9.999 -0.032 1.00 87.31 185 THR A O 1
ATOM 1475 N N . ALA A 1 186 ? -14.024 -9.370 -1.536 1.00 89.12 186 ALA A N 1
ATOM 1476 C CA . ALA A 1 186 ? -14.898 -9.485 -2.692 1.00 89.12 186 ALA A CA 1
ATOM 1477 C C . ALA A 1 186 ? -14.085 -9.790 -3.950 1.00 89.12 186 ALA A C 1
ATOM 1479 O O . ALA A 1 186 ? -12.896 -9.460 -4.018 1.00 89.12 186 ALA A O 1
ATOM 1480 N N . PRO A 1 187 ? -14.713 -10.398 -4.970 1.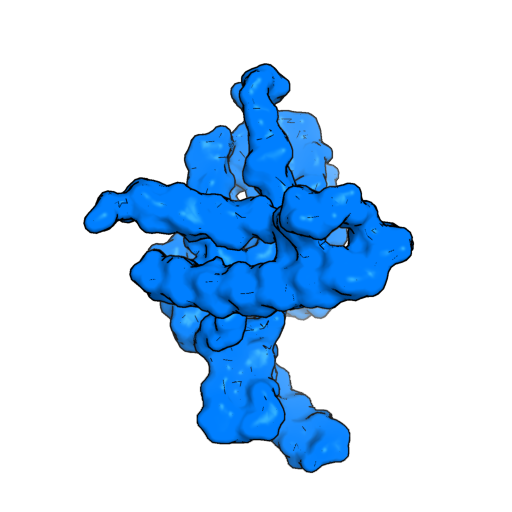00 91.19 187 PRO A N 1
ATOM 1481 C CA . PRO A 1 187 ? -14.018 -10.688 -6.205 1.00 91.19 187 PRO A CA 1
ATOM 1482 C C . PRO A 1 187 ? -13.622 -9.381 -6.896 1.00 91.19 187 PRO A C 1
ATOM 1484 O O . PRO A 1 187 ? -14.440 -8.477 -7.094 1.00 91.19 187 PRO A O 1
ATOM 1487 N N . LEU A 1 188 ? -12.350 -9.303 -7.288 1.00 91.62 188 LEU A N 1
ATOM 1488 C CA . LEU A 1 188 ? -11.871 -8.264 -8.189 1.00 91.62 188 LEU A CA 1
ATOM 1489 C C . LEU A 1 188 ? -12.644 -8.352 -9.503 1.00 91.62 188 LEU A C 1
ATOM 1491 O O . LEU A 1 188 ? -12.842 -9.438 -10.053 1.00 91.62 188 LEU A O 1
ATOM 1495 N N . CYS A 1 189 ? -13.079 -7.207 -10.009 1.00 88.69 189 CYS A N 1
ATOM 1496 C CA . CYS A 1 189 ? -13.908 -7.145 -11.199 1.00 88.69 189 CYS A CA 1
ATOM 1497 C C . CYS A 1 189 ? -13.383 -6.123 -12.202 1.00 88.69 189 CYS A C 1
ATOM 1499 O O . CYS A 1 189 ? -12.508 -5.301 -11.926 1.00 88.69 189 CYS A O 1
ATOM 1501 N N . ASN A 1 190 ? -13.971 -6.156 -13.396 1.00 84.12 190 ASN A N 1
ATOM 1502 C CA . ASN A 1 190 ? -13.735 -5.117 -14.384 1.00 84.12 190 ASN A CA 1
ATOM 1503 C C . ASN A 1 190 ? -14.220 -3.779 -13.844 1.00 84.12 190 ASN A C 1
ATOM 1505 O O . ASN A 1 190 ? -15.315 -3.686 -13.271 1.00 84.12 190 ASN A O 1
ATOM 1509 N N . TRP A 1 191 ? -13.435 -2.752 -14.134 1.00 78.06 191 TRP A N 1
ATOM 1510 C CA . TRP A 1 191 ? -13.818 -1.374 -13.911 1.00 78.06 191 TRP A CA 1
ATOM 1511 C C . TRP A 1 191 ? -15.164 -1.092 -14.601 1.00 78.06 191 TRP A C 1
ATOM 1513 O O . TRP A 1 191 ? -15.476 -1.722 -15.618 1.00 78.06 191 TRP A O 1
ATOM 1523 N N . PRO A 1 192 ? -16.034 -0.259 -14.012 1.00 71.00 192 PRO A N 1
ATOM 1524 C CA . PRO A 1 192 ? -17.259 0.165 -14.682 1.00 71.00 192 PRO A CA 1
ATOM 1525 C C . PRO A 1 192 ? -16.901 0.880 -15.997 1.00 71.00 192 PRO A C 1
ATOM 1527 O O . PRO A 1 192 ? -16.041 1.752 -15.998 1.00 71.00 192 PRO A O 1
ATOM 1530 N N . ASN A 1 193 ? -17.523 0.464 -17.109 1.00 63.03 193 ASN A N 1
ATOM 1531 C CA . ASN A 1 193 ? -17.242 0.992 -18.453 1.00 63.03 193 ASN A CA 1
ATOM 1532 C C . ASN A 1 193 ? -17.835 2.393 -18.677 1.00 63.03 193 ASN A C 1
ATOM 1534 O O . ASN A 1 193 ? -17.437 3.080 -1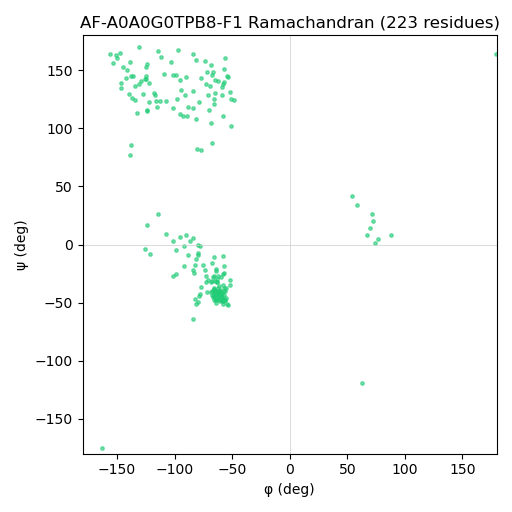9.612 1.00 63.03 193 ASN A O 1
ATOM 1538 N N . ASP A 1 194 ? -18.795 2.789 -17.840 1.00 58.69 194 ASP A N 1
ATOM 1539 C CA . ASP A 1 194 ? -19.711 3.888 -18.150 1.00 58.69 194 ASP A CA 1
ATOM 1540 C C . ASP A 1 194 ? -19.301 5.217 -17.504 1.00 58.69 194 ASP A C 1
ATOM 1542 O O . ASP A 1 194 ? -19.919 6.246 -17.766 1.00 58.69 194 ASP A O 1
ATOM 1546 N N . GLU A 1 195 ? -18.252 5.220 -16.678 1.00 55.06 195 GLU A N 1
ATOM 1547 C CA . GLU A 1 195 ? -17.777 6.426 -16.008 1.00 55.06 195 GLU A CA 1
ATOM 1548 C C . GLU A 1 195 ? -16.252 6.501 -16.053 1.00 55.06 195 GLU A C 1
ATOM 1550 O O . GLU A 1 195 ? -15.544 5.568 -15.661 1.00 55.06 195 GLU A O 1
ATOM 1555 N N . GLU A 1 196 ? -15.747 7.634 -16.552 1.00 56.16 196 GLU A N 1
ATOM 1556 C CA . GLU A 1 196 ? -14.326 7.949 -16.514 1.00 56.16 196 GLU A CA 1
ATOM 1557 C C . GLU A 1 196 ? -13.828 7.786 -15.076 1.00 56.16 196 GLU A C 1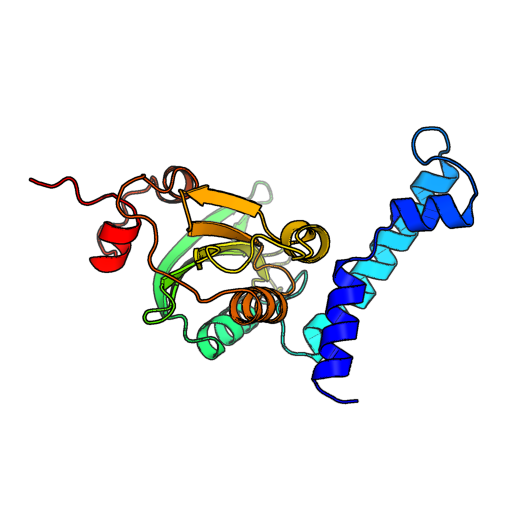
ATOM 1559 O O . GLU A 1 196 ? -14.450 8.326 -14.154 1.00 56.16 196 GLU A O 1
ATOM 1564 N N . PRO A 1 197 ? -12.713 7.075 -14.837 1.00 55.41 197 PRO A N 1
ATOM 1565 C CA . PRO A 1 197 ? -12.122 7.039 -13.516 1.00 55.41 197 PRO A CA 1
ATOM 1566 C C . PRO A 1 197 ? -11.587 8.440 -13.201 1.00 55.41 197 PRO A C 1
ATOM 1568 O O . PRO A 1 197 ? -10.424 8.764 -13.447 1.00 55.41 197 PRO A O 1
ATOM 1571 N N . THR A 1 198 ? -12.456 9.284 -12.645 1.00 56.00 198 THR A N 1
ATOM 1572 C CA . THR A 1 198 ? -12.191 10.677 -12.255 1.00 56.00 198 THR A CA 1
ATOM 1573 C C . THR A 1 198 ? -10.951 10.779 -11.369 1.00 56.00 198 THR A C 1
ATOM 1575 O O . THR A 1 198 ? -10.202 11.748 -11.442 1.00 56.00 198 THR A O 1
ATOM 1578 N N . MET A 1 199 ? -10.674 9.728 -10.592 1.00 56.97 199 MET A N 1
ATOM 1579 C CA . MET A 1 199 ? -9.504 9.613 -9.719 1.00 56.97 199 MET A CA 1
ATOM 1580 C C . MET A 1 199 ? -8.173 9.361 -10.447 1.00 56.97 199 MET A C 1
ATOM 1582 O 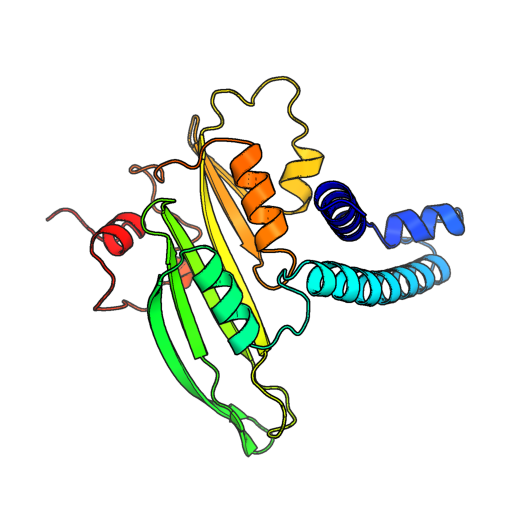O . MET A 1 199 ? -7.122 9.615 -9.864 1.00 56.97 199 MET A O 1
ATOM 1586 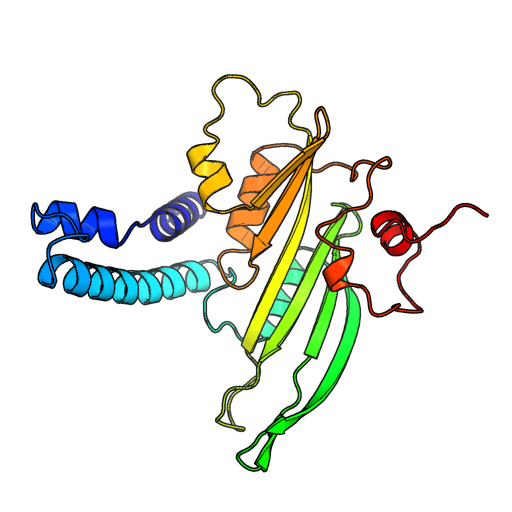N N . LEU A 1 200 ? -8.188 8.840 -11.677 1.00 60.25 200 LEU A N 1
ATOM 1587 C CA . LEU A 1 200 ? -6.990 8.524 -12.469 1.00 60.25 200 LEU A CA 1
ATOM 1588 C C . LEU A 1 200 ? -6.693 9.571 -13.539 1.00 60.25 200 LEU A C 1
ATOM 1590 O O . LEU A 1 200 ? -5.524 9.766 -13.866 1.00 60.25 200 LEU A O 1
ATOM 1594 N N . TYR A 1 201 ? -7.717 10.272 -14.031 1.00 54.56 201 TYR A N 1
ATOM 1595 C CA . TYR A 1 201 ? -7.566 11.280 -15.081 1.00 54.56 201 TYR A CA 1
ATOM 1596 C C . TYR A 1 201 ? -6.533 12.352 -14.715 1.00 54.56 201 TYR A C 1
ATOM 1598 O O . TYR A 1 201 ? -5.565 12.523 -15.448 1.00 54.56 201 TYR A O 1
ATOM 1606 N N . GLY A 1 202 ? -6.635 12.964 -13.530 1.00 55.19 202 GLY A N 1
ATOM 1607 C CA . GLY A 1 202 ? -5.671 13.984 -13.088 1.00 55.19 202 GLY A CA 1
ATOM 1608 C C . GLY A 1 202 ? -4.249 13.465 -12.811 1.00 55.19 202 GLY A C 1
ATOM 1609 O O . GLY A 1 202 ? -3.315 14.251 -12.716 1.00 55.19 202 GLY A O 1
ATOM 1610 N N . LEU A 1 203 ? -4.059 12.147 -12.676 1.00 53.66 203 LEU A N 1
ATOM 1611 C CA . LEU A 1 203 ? -2.748 11.518 -12.445 1.00 53.66 203 LEU A CA 1
ATOM 1612 C C . LEU A 1 203 ? -2.042 11.099 -13.740 1.00 53.66 203 LEU A C 1
ATOM 1614 O O . LEU A 1 203 ? -0.837 10.856 -13.720 1.00 53.66 203 LEU A O 1
ATOM 1618 N N . LEU A 1 204 ? -2.786 10.987 -14.841 1.00 58.03 204 LEU A N 1
ATOM 1619 C CA . LEU A 1 204 ? -2.320 10.459 -16.126 1.00 58.03 204 LEU A CA 1
ATOM 1620 C C . LEU A 1 204 ? -2.538 11.456 -17.280 1.00 58.03 204 LEU A C 1
ATOM 1622 O O . LEU A 1 204 ? -2.483 11.069 -18.445 1.00 58.03 204 LEU A O 1
ATOM 1626 N N . GLU A 1 205 ? -2.777 12.734 -16.955 1.00 49.75 205 GLU A N 1
ATOM 1627 C CA . GLU A 1 205 ? -2.978 13.845 -17.903 1.00 49.75 205 GLU A CA 1
ATOM 1628 C C . GLU A 1 205 ? -1.803 14.036 -18.880 1.00 49.75 205 GLU A C 1
ATOM 1630 O O . GLU A 1 205 ? -1.997 14.496 -20.011 1.00 49.75 205 GLU A O 1
ATOM 1635 N N . ASP A 1 206 ? -0.599 13.596 -18.505 1.00 53.38 206 ASP A N 1
ATOM 1636 C CA . ASP A 1 206 ? 0.491 13.416 -19.456 1.00 53.38 206 ASP A CA 1
ATOM 1637 C C . ASP A 1 206 ? 0.136 12.250 -20.383 1.00 53.38 206 ASP A C 1
ATOM 1639 O O . ASP A 1 206 ? 0.229 11.090 -20.000 1.00 53.38 206 ASP A O 1
ATOM 1643 N N . LYS A 1 207 ? -0.267 12.546 -21.624 1.00 52.78 207 LYS A N 1
ATOM 1644 C CA . LYS A 1 207 ? -0.520 11.542 -22.669 1.00 52.78 207 LYS A CA 1
ATOM 1645 C C . LYS A 1 207 ? 0.674 10.594 -22.785 1.00 52.78 207 LYS A C 1
ATOM 1647 O O . LYS A 1 207 ? 1.680 10.939 -23.401 1.00 52.78 207 LYS A O 1
ATOM 1652 N N . ILE A 1 208 ? 0.558 9.395 -22.229 1.00 60.25 208 ILE A N 1
ATOM 1653 C CA . ILE A 1 208 ? 1.560 8.342 -22.379 1.00 60.25 208 ILE A CA 1
ATOM 1654 C C . ILE A 1 208 ? 1.297 7.680 -23.738 1.00 60.25 208 ILE A C 1
ATOM 1656 O O . ILE A 1 208 ? 0.290 6.979 -23.882 1.00 60.25 208 ILE A O 1
ATOM 1660 N N . PRO A 1 209 ? 2.149 7.903 -24.757 1.00 56.19 209 PRO A N 1
ATOM 1661 C CA . PRO A 1 209 ? 1.848 7.485 -26.129 1.00 56.19 209 PRO A CA 1
ATOM 1662 C C . PRO A 1 209 ? 1.706 5.955 -26.273 1.00 56.19 209 PRO A C 1
ATOM 1664 O O . PRO A 1 209 ? 0.906 5.475 -27.081 1.00 56.19 209 PRO A O 1
ATOM 1667 N N . ASP A 1 210 ? 2.372 5.192 -25.401 1.00 61.91 210 ASP A N 1
ATOM 1668 C CA . ASP A 1 210 ? 2.582 3.749 -25.572 1.00 61.91 210 ASP A CA 1
ATOM 1669 C C . ASP A 1 210 ? 1.892 2.870 -24.519 1.00 61.91 210 ASP A C 1
ATOM 1671 O O . ASP A 1 210 ? 2.327 1.753 -24.242 1.00 61.91 210 ASP A O 1
ATOM 1675 N N . LEU A 1 211 ? 0.795 3.337 -23.919 1.00 67.31 211 LEU A N 1
ATOM 1676 C CA . LEU A 1 211 ? 0.023 2.468 -23.027 1.00 67.31 211 LEU A CA 1
ATOM 1677 C C . LEU A 1 211 ? -0.595 1.285 -23.795 1.00 67.31 211 LEU A C 1
ATOM 1679 O O . LEU A 1 211 ? -1.083 1.484 -24.916 1.00 67.31 211 LEU A O 1
ATOM 1683 N N . PRO A 1 212 ? -0.627 0.072 -23.207 1.00 67.06 212 PRO A N 1
ATOM 1684 C CA . PRO A 1 212 ? -1.386 -1.043 -23.765 1.00 67.06 212 PRO A CA 1
ATOM 1685 C C . PRO A 1 212 ? -2.853 -0.658 -23.981 1.00 67.06 212 PRO A C 1
ATOM 1687 O O . PRO A 1 212 ? -3.416 0.074 -23.169 1.00 67.06 212 PRO A O 1
ATOM 1690 N N . ASP A 1 213 ? -3.489 -1.178 -25.032 1.00 70.81 213 ASP A N 1
ATOM 1691 C CA . ASP A 1 213 ? -4.864 -0.795 -25.393 1.00 70.81 213 ASP A CA 1
ATOM 1692 C C . ASP A 1 213 ? -5.856 -1.014 -24.255 1.00 70.81 213 ASP A C 1
ATOM 1694 O O . ASP A 1 213 ? -6.661 -0.137 -23.981 1.00 70.81 213 ASP A O 1
ATOM 1698 N N . TRP A 1 214 ? -5.733 -2.110 -23.507 1.00 67.31 214 TRP A N 1
ATOM 1699 C CA . TRP A 1 214 ? -6.588 -2.353 -22.346 1.00 67.31 214 TRP A CA 1
ATOM 1700 C C . TRP A 1 214 ? -6.358 -1.340 -21.211 1.00 67.31 214 TRP A C 1
ATOM 1702 O O . TRP A 1 214 ? -7.277 -1.075 -20.446 1.00 67.31 214 TRP A O 1
ATOM 1712 N N . VAL A 1 215 ? -5.155 -0.756 -21.097 1.00 70.25 215 VAL A N 1
ATOM 1713 C CA . VAL A 1 215 ? -4.856 0.329 -20.143 1.00 70.25 215 VAL A CA 1
ATOM 1714 C C . VAL A 1 215 ? -5.424 1.651 -20.658 1.00 70.25 215 VAL A C 1
ATOM 1716 O O . VAL A 1 215 ? -5.947 2.438 -19.881 1.00 70.25 215 VAL A O 1
ATOM 1719 N N . LYS A 1 216 ? -5.380 1.886 -21.974 1.00 70.19 216 LYS A N 1
ATOM 1720 C CA . LYS A 1 216 ? -6.020 3.045 -22.620 1.00 70.19 216 LYS A CA 1
ATOM 1721 C C . LYS A 1 216 ? -7.546 2.995 -22.502 1.00 70.19 216 LYS A C 1
ATOM 1723 O O . LYS A 1 216 ? -8.155 4.024 -22.210 1.00 70.19 216 LYS A O 1
ATOM 1728 N N . GLU A 1 217 ? -8.132 1.814 -22.700 1.00 64.06 217 GLU A N 1
ATOM 1729 C CA . GLU A 1 217 ? -9.545 1.494 -22.455 1.00 64.06 217 GLU A CA 1
ATOM 1730 C C . GLU A 1 217 ? -9.887 1.697 -20.980 1.00 64.06 217 GLU A C 1
ATOM 1732 O O . GLU A 1 217 ? -10.826 2.417 -20.665 1.00 64.06 217 GLU A O 1
ATOM 1737 N N . PHE A 1 218 ? -9.063 1.162 -20.077 1.00 63.22 218 PHE A N 1
ATOM 1738 C CA . PHE A 1 218 ? -9.164 1.391 -18.634 1.00 63.22 218 PHE A CA 1
ATOM 1739 C C . PHE A 1 218 ? -9.105 2.881 -18.259 1.00 63.22 218 PHE A C 1
ATOM 1741 O O . PHE A 1 218 ? -9.808 3.309 -17.352 1.00 63.22 218 PHE A O 1
ATOM 1748 N N . MET A 1 219 ? -8.295 3.686 -18.950 1.00 59.53 219 MET A N 1
ATOM 1749 C CA . MET A 1 219 ? -8.171 5.125 -18.702 1.00 59.53 219 MET A CA 1
ATOM 1750 C C . MET A 1 219 ? -9.303 5.960 -19.318 1.00 59.53 219 MET A C 1
ATOM 1752 O O . MET A 1 219 ? -9.256 7.180 -19.214 1.00 59.53 219 MET A O 1
ATOM 1756 N N . GLY A 1 220 ? -10.279 5.359 -20.011 1.00 54.62 220 GLY A N 1
ATOM 1757 C CA . GLY A 1 220 ? -11.330 6.112 -20.712 1.00 54.62 220 GLY A CA 1
ATOM 1758 C C . GLY A 1 220 ? -10.820 6.943 -21.900 1.00 54.62 220 GLY A C 1
ATOM 1759 O O . GLY A 1 220 ? -11.565 7.709 -22.501 1.00 54.62 220 GLY A O 1
ATOM 1760 N N . THR A 1 221 ? -9.552 6.784 -22.298 1.00 52.25 221 THR A N 1
ATOM 1761 C CA . THR A 1 221 ? -8.933 7.606 -23.358 1.00 52.25 221 THR A CA 1
ATOM 1762 C C . THR A 1 221 ? -9.307 7.171 -24.773 1.00 52.25 221 THR A C 1
ATOM 1764 O O . THR A 1 221 ? -8.990 7.867 -25.745 1.00 52.25 221 THR A O 1
ATOM 1767 N N . ARG A 1 222 ? -10.011 6.044 -24.923 1.00 47.56 222 ARG A N 1
ATOM 1768 C CA . ARG A 1 222 ? -10.594 5.640 -26.201 1.00 47.56 222 ARG A CA 1
ATOM 1769 C C . ARG A 1 222 ? -11.901 6.411 -26.398 1.00 47.56 222 ARG A C 1
ATOM 1771 O O . ARG A 1 222 ? -12.980 5.896 -26.145 1.00 47.56 222 ARG A O 1
ATOM 1778 N N . LYS A 1 223 ? -11.803 7.655 -26.881 1.00 45.84 223 LYS A N 1
ATOM 1779 C CA . LYS A 1 223 ? -12.936 8.269 -27.585 1.00 45.84 223 LYS A CA 1
ATOM 1780 C C . LYS A 1 223 ? -13.251 7.354 -28.762 1.00 45.84 223 LYS A C 1
ATOM 1782 O O . LYS A 1 223 ? -12.420 7.238 -29.667 1.00 45.84 223 LYS A O 1
ATOM 1787 N N . GLU A 1 224 ? -14.389 6.669 -28.711 1.00 46.56 224 GLU A N 1
ATOM 1788 C CA . GLU A 1 224 ? -14.949 6.017 -29.890 1.00 46.56 224 GLU A CA 1
ATOM 1789 C C . GLU A 1 224 ? -14.948 7.046 -31.031 1.00 46.56 224 GLU A C 1
ATOM 1791 O O . GLU A 1 224 ? -15.393 8.185 -30.864 1.00 46.56 224 GLU A O 1
ATOM 1796 N N . LYS A 1 225 ? -14.305 6.676 -32.139 1.00 40.12 225 LYS A N 1
ATOM 1797 C CA . LYS A 1 225 ? -14.328 7.429 -33.391 1.00 40.12 225 LYS A CA 1
ATOM 1798 C C . LYS A 1 225 ? -15.461 6.910 -34.252 1.00 40.12 225 LYS A C 1
ATOM 1800 O O . LYS A 1 225 ? -15.601 5.669 -34.302 1.00 40.12 225 LYS A O 1
#

Sequence (225 aa):
MSDEQLRQRALKALMFDSLDTAEKITGKSYADDAETIQLGFTCLQQNKMRKRAILAEIGDTHAGIFWNDFLKIIFDLGFKIIQSKRSIEEREDGIVVSPTNVIAAHPEKKLLICANSYVPTDPQKNQIIGSGKIYGSIDVSGLREGFDWYQFLGQISFSFYGDKMQFYFGVNEALVTRLQLVETTAPLCNWPNDEEPTMLYGLLEDKIPDLPDWVKEFMGTRKEK